Protein AF-A0A6V7L961-F1 (afdb_monomer_lite)

Organism: NCBI:txid1563983

InterPro domains:
  IPR001156 Transferrin-like domain [PF00405] (2-118)
  IPR001156 Transferrin-like domain [PR00422] (17-38)
  IPR001156 Transferrin-like domain [PR00422] (59-73)
  IPR001156 Transferrin-like domain [PR00422] (75-93)
  IPR001156 Transferrin-like domain [PS51408] (1-164)
  IPR001156 Transferrin-like domain [PS51408] (244-261)

Structure (mmCIF, N/CA/C/O backbone):
data_AF-A0A6V7L961-F1
#
_entry.id   AF-A0A6V7L961-F1
#
loop_
_atom_site.group_PDB
_atom_site.id
_atom_site.type_symbol
_atom_site.label_atom_id
_atom_site.label_alt_id
_atom_site.label_comp_id
_atom_site.label_asym_id
_atom_site.label_entity_id
_atom_site.label_seq_id
_atom_site.pdbx_PDB_ins_code
_atom_site.Cartn_x
_atom_site.Cartn_y
_atom_site.Cartn_z
_atom_site.occupancy
_atom_site.B_iso_or_equiv
_atom_site.auth_seq_id
_atom_site.auth_comp_id
_atom_site.auth_asym_id
_atom_site.auth_atom_id
_atom_site.pdbx_PDB_model_num
ATOM 1 N N . LEU A 1 1 ? 8.412 -14.849 14.745 1.00 90.56 1 LEU A N 1
ATOM 2 C CA . LEU A 1 1 ? 8.749 -15.370 13.405 1.00 90.56 1 LEU A CA 1
ATOM 3 C C . LEU A 1 1 ? 9.862 -14.581 12.717 1.00 90.56 1 LEU A C 1
ATOM 5 O O . LEU A 1 1 ? 10.544 -15.190 11.918 1.00 90.56 1 LEU A O 1
ATOM 9 N N . CYS A 1 2 ? 10.101 -13.295 13.023 1.00 92.25 2 CYS A N 1
ATOM 10 C CA . CYS A 1 2 ? 11.202 -12.550 12.388 1.00 92.25 2 CYS A CA 1
ATOM 11 C C . CYS A 1 2 ? 12.588 -13.175 12.650 1.00 92.25 2 CYS A C 1
ATOM 13 O O . CYS A 1 2 ? 12.844 -13.688 13.756 1.00 92.25 2 CYS A O 1
ATOM 15 N N . VAL A 1 3 ? 13.457 -13.078 11.639 1.00 90.94 3 VAL A N 1
ATOM 16 C CA . VAL A 1 3 ? 14.725 -13.823 11.514 1.00 90.94 3 VAL A CA 1
ATOM 17 C C . VAL A 1 3 ? 15.966 -12.931 11.434 1.00 90.94 3 VAL A C 1
ATOM 19 O O . VAL A 1 3 ? 17.064 -13.454 11.304 1.00 90.94 3 VAL A O 1
ATOM 22 N N . GLY A 1 4 ? 15.833 -11.603 11.530 1.00 84.81 4 GLY A N 1
ATOM 23 C CA . GLY A 1 4 ? 16.974 -10.690 11.424 1.00 84.81 4 GLY A CA 1
ATOM 24 C C . GLY A 1 4 ? 18.118 -11.038 12.388 1.00 84.81 4 GLY A C 1
ATOM 25 O O . GLY A 1 4 ? 17.928 -11.045 13.605 1.00 84.81 4 GLY A O 1
ATOM 26 N N . GLU A 1 5 ? 19.303 -11.309 11.832 1.00 79.06 5 GLU A N 1
ATOM 27 C CA . GLU A 1 5 ? 20.494 -11.765 12.573 1.00 79.06 5 GLU A CA 1
ATOM 28 C C . GLU A 1 5 ? 21.380 -10.616 13.083 1.00 79.06 5 GLU A C 1
ATOM 30 O O . GLU A 1 5 ? 22.198 -10.800 13.985 1.00 79.06 5 GLU A O 1
ATOM 35 N N . ILE A 1 6 ? 21.220 -9.409 12.531 1.00 73.75 6 ILE A N 1
ATOM 36 C CA . ILE A 1 6 ? 22.013 -8.236 12.922 1.00 73.75 6 ILE A CA 1
ATOM 37 C C . ILE A 1 6 ? 21.621 -7.815 14.353 1.00 73.75 6 ILE A C 1
ATOM 39 O O . ILE A 1 6 ? 20.421 -7.769 14.653 1.00 73.75 6 ILE A O 1
ATOM 43 N N . PRO A 1 7 ? 22.571 -7.448 15.241 1.00 72.75 7 PRO A N 1
ATOM 44 C CA . PRO A 1 7 ? 22.244 -6.891 16.552 1.00 72.75 7 PRO A CA 1
ATOM 45 C C . PRO A 1 7 ? 21.308 -5.683 16.406 1.00 72.75 7 PRO A C 1
ATOM 47 O O . PRO A 1 7 ? 21.677 -4.665 15.827 1.00 72.75 7 PRO A O 1
ATOM 50 N N . GLY A 1 8 ? 20.074 -5.813 16.898 1.00 71.94 8 GLY A N 1
ATOM 51 C CA . GLY A 1 8 ? 19.038 -4.780 16.772 1.00 71.94 8 GLY A CA 1
ATOM 52 C C . GLY A 1 8 ? 18.291 -4.742 15.430 1.00 71.94 8 GLY A C 1
ATOM 53 O O . GLY A 1 8 ? 17.426 -3.891 15.267 1.00 71.94 8 GLY A O 1
ATOM 54 N N . GLY A 1 9 ? 18.576 -5.650 14.491 1.00 78.12 9 GLY A N 1
ATOM 55 C CA . GLY A 1 9 ? 17.877 -5.762 13.203 1.00 78.12 9 GLY A CA 1
ATOM 56 C C . GLY A 1 9 ? 16.631 -6.654 13.235 1.00 78.12 9 GLY A C 1
ATOM 57 O O . GLY A 1 9 ? 15.765 -6.535 12.368 1.00 78.12 9 GLY A O 1
ATOM 58 N N . ARG A 1 10 ? 16.504 -7.520 14.247 1.00 89.25 10 ARG A N 1
ATOM 59 C CA . ARG A 1 10 ? 15.369 -8.440 14.384 1.00 89.25 10 ARG A CA 1
ATOM 60 C C . ARG A 1 10 ? 14.048 -7.697 14.589 1.00 89.25 10 ARG A C 1
ATOM 62 O O . ARG A 1 10 ? 13.941 -6.863 15.484 1.00 89.25 10 ARG A O 1
ATOM 69 N N . CYS A 1 11 ? 13.032 -8.062 13.808 1.00 89.69 11 CYS A N 1
ATOM 70 C CA . CYS A 1 11 ? 11.705 -7.433 13.813 1.00 89.69 11 CYS A CA 1
ATOM 71 C C . CYS A 1 11 ? 11.746 -5.905 13.596 1.00 89.69 11 CYS A C 1
ATOM 73 O O . CYS A 1 11 ? 10.943 -5.163 14.164 1.00 89.69 11 CYS A O 1
ATOM 75 N N . THR A 1 12 ? 12.681 -5.438 12.767 1.00 91.19 12 THR A N 1
ATOM 76 C CA . THR A 1 12 ? 12.734 -4.055 12.274 1.00 91.19 12 THR A CA 1
ATOM 77 C C . THR A 1 12 ? 12.441 -4.011 10.774 1.00 91.19 12 THR A C 1
ATOM 79 O O . THR A 1 12 ? 12.257 -5.047 10.144 1.00 91.19 12 THR A O 1
ATOM 82 N N . ASN A 1 13 ? 12.455 -2.821 10.169 1.00 88.00 13 ASN A N 1
ATOM 83 C CA . ASN A 1 13 ? 12.332 -2.682 8.712 1.00 88.00 13 ASN A CA 1
ATOM 84 C C . ASN A 1 13 ? 13.514 -3.288 7.934 1.00 88.00 13 ASN A C 1
ATOM 86 O O . ASN A 1 13 ? 13.416 -3.441 6.724 1.00 88.00 13 ASN A O 1
ATOM 90 N N . ALA A 1 14 ? 14.623 -3.603 8.611 1.00 88.06 14 ALA A N 1
ATOM 91 C CA . ALA A 1 14 ? 15.768 -4.291 8.021 1.00 88.06 14 ALA A CA 1
ATOM 92 C C . ALA A 1 14 ? 15.676 -5.824 8.153 1.00 88.06 14 ALA A C 1
ATOM 94 O O . ALA A 1 14 ? 16.585 -6.528 7.719 1.00 88.06 14 ALA A O 1
ATOM 95 N N . ASP A 1 15 ? 14.622 -6.349 8.788 1.00 92.00 15 ASP A N 1
ATOM 96 C CA . ASP A 1 15 ? 14.427 -7.791 8.914 1.00 92.00 15 ASP A CA 1
ATOM 97 C C . ASP A 1 15 ? 14.139 -8.408 7.533 1.00 92.00 15 ASP A C 1
ATOM 99 O O . ASP A 1 15 ? 13.355 -7.834 6.774 1.00 92.00 15 ASP A O 1
ATOM 103 N N . PRO A 1 16 ? 14.701 -9.585 7.200 1.00 90.44 16 PRO A N 1
ATOM 104 C CA . PRO A 1 16 ? 14.409 -10.265 5.937 1.00 90.44 16 PRO A CA 1
ATOM 105 C C . PRO A 1 16 ? 12.920 -10.554 5.701 1.00 90.44 16 PRO A C 1
ATOM 107 O O . PRO A 1 16 ? 12.506 -10.717 4.556 1.00 90.44 16 PRO A O 1
ATOM 110 N N . TYR A 1 17 ? 12.109 -10.619 6.765 1.00 93.56 17 TYR A N 1
ATOM 111 C CA . TYR A 1 17 ? 10.658 -10.802 6.674 1.00 93.56 17 TYR A CA 1
ATOM 112 C C . TYR A 1 17 ? 9.854 -9.490 6.704 1.00 93.56 17 TYR A C 1
ATOM 114 O O . TYR A 1 17 ? 8.629 -9.522 6.822 1.00 93.56 17 TYR A O 1
ATOM 122 N N . ALA A 1 18 ? 10.505 -8.328 6.605 1.00 92.06 18 ALA A N 1
ATOM 123 C CA . ALA A 1 18 ? 9.828 -7.038 6.513 1.00 92.06 18 ALA A CA 1
ATOM 124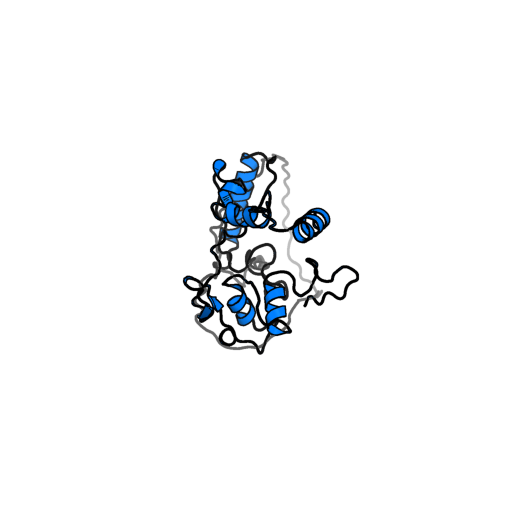 C C . ALA A 1 18 ? 9.294 -6.760 5.094 1.00 92.06 18 ALA A C 1
ATOM 126 O O . ALA A 1 18 ? 9.822 -7.246 4.096 1.00 92.06 18 ALA A O 1
ATOM 127 N N . GLY A 1 19 ? 8.247 -5.936 4.998 1.00 91.31 19 GLY A N 1
ATOM 128 C CA . GLY A 1 19 ? 7.601 -5.620 3.718 1.00 91.31 19 GLY A CA 1
ATOM 129 C C . GLY A 1 19 ? 6.688 -6.738 3.205 1.00 91.31 19 GLY A C 1
ATOM 130 O O . GLY A 1 19 ? 6.437 -7.723 3.900 1.00 91.31 19 GLY A O 1
ATOM 131 N N . TYR A 1 20 ? 6.146 -6.572 1.997 1.00 92.75 20 TYR A N 1
ATOM 132 C CA . TYR A 1 20 ? 5.231 -7.564 1.416 1.00 92.75 20 TYR A CA 1
ATOM 133 C C . TYR A 1 20 ? 5.993 -8.787 0.899 1.00 92.75 20 TYR A C 1
ATOM 135 O O . TYR A 1 20 ? 5.552 -9.918 1.079 1.00 92.75 20 TYR A O 1
ATOM 143 N N . GLU A 1 21 ? 7.165 -8.561 0.319 1.00 91.38 21 GLU A N 1
ATOM 144 C CA . GLU A 1 21 ? 8.081 -9.578 -0.187 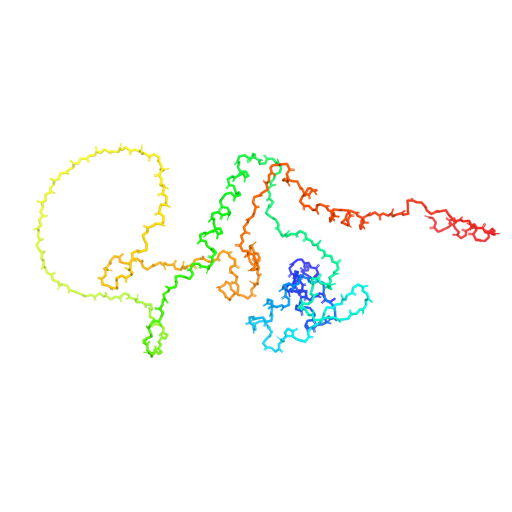1.00 91.38 21 GLU A CA 1
ATOM 145 C C . GLU A 1 21 ? 8.608 -10.438 0.966 1.00 91.38 21 GLU A C 1
ATOM 147 O O . GLU A 1 21 ? 8.534 -11.666 0.923 1.00 91.38 21 GLU A O 1
ATOM 152 N N . GLY A 1 22 ? 9.062 -9.794 2.047 1.00 92.50 22 GLY A N 1
ATOM 153 C CA . GLY A 1 22 ? 9.528 -10.483 3.245 1.00 92.50 22 GLY A CA 1
ATOM 154 C C . GLY A 1 22 ? 8.408 -11.230 3.971 1.00 92.50 22 GLY A C 1
ATOM 155 O O . GLY A 1 22 ? 8.615 -12.353 4.428 1.00 92.50 22 GLY A O 1
ATOM 156 N N . ALA A 1 23 ? 7.197 -10.671 4.034 1.00 95.69 23 ALA A N 1
ATOM 157 C CA . ALA A 1 23 ? 6.054 -11.375 4.610 1.00 95.69 23 ALA A CA 1
ATOM 158 C C . ALA A 1 23 ? 5.635 -12.595 3.767 1.00 95.69 23 ALA A C 1
ATOM 160 O O . ALA A 1 23 ? 5.275 -13.628 4.334 1.00 95.69 23 ALA A O 1
ATOM 161 N N . PHE A 1 24 ? 5.722 -12.519 2.434 1.00 94.69 24 PHE A N 1
ATOM 162 C CA . PHE A 1 24 ? 5.522 -13.681 1.563 1.00 94.69 24 PHE A CA 1
ATOM 163 C C . PHE A 1 24 ? 6.622 -14.730 1.766 1.00 94.69 24 PHE A C 1
ATOM 165 O O . PHE A 1 24 ? 6.321 -15.910 1.911 1.00 94.69 24 PHE A O 1
ATOM 172 N N . ARG A 1 25 ? 7.887 -14.311 1.886 1.00 93.31 25 ARG A N 1
ATOM 173 C CA . ARG A 1 25 ? 8.991 -15.210 2.252 1.00 93.31 25 ARG A CA 1
ATOM 174 C C . ARG A 1 25 ? 8.733 -15.908 3.588 1.00 93.31 25 ARG A C 1
ATOM 176 O O . ARG A 1 25 ? 8.893 -17.120 3.686 1.00 93.31 25 ARG A O 1
ATOM 183 N N . CYS A 1 26 ? 8.259 -15.168 4.589 1.00 95.38 26 CYS A N 1
ATOM 184 C CA . CYS A 1 26 ? 7.872 -15.731 5.878 1.00 95.38 26 CYS A CA 1
ATOM 185 C C . CYS A 1 26 ? 6.793 -16.811 5.719 1.00 95.38 26 CYS A C 1
ATOM 187 O O . CYS A 1 26 ? 6.926 -17.864 6.332 1.00 95.38 26 CYS A O 1
ATOM 189 N N . L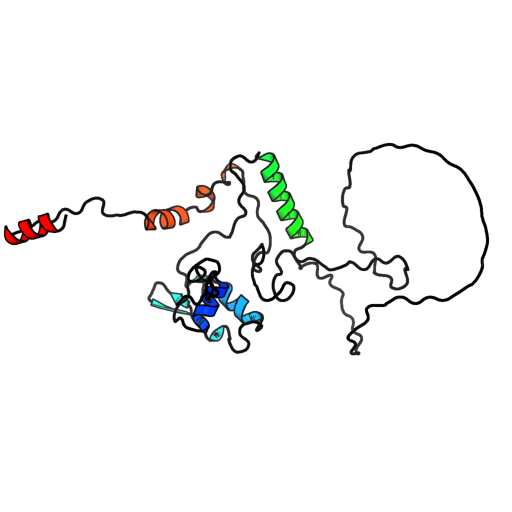EU A 1 27 ? 5.772 -16.589 4.881 1.00 95.81 27 LEU A N 1
ATOM 190 C CA . LEU A 1 27 ? 4.723 -17.577 4.583 1.00 95.81 27 LEU A CA 1
ATOM 191 C C . LEU A 1 27 ? 5.276 -18.859 3.948 1.00 95.81 27 LEU A C 1
ATOM 193 O O . LEU A 1 27 ? 4.812 -19.944 4.268 1.00 95.81 27 LEU A O 1
ATOM 197 N N . VAL A 1 28 ? 6.252 -18.740 3.049 1.00 94.00 28 VAL A N 1
ATOM 198 C CA . VAL A 1 28 ? 6.862 -19.903 2.387 1.00 94.00 28 VAL A CA 1
ATOM 199 C C . VAL A 1 28 ? 7.738 -20.703 3.353 1.00 94.00 28 VAL A C 1
ATOM 201 O O . VAL A 1 28 ? 7.740 -21.931 3.315 1.00 94.00 28 VAL A O 1
ATOM 204 N N . GLU A 1 29 ? 8.502 -20.019 4.205 1.00 93.44 29 GLU A N 1
ATOM 205 C CA . GLU A 1 29 ? 9.556 -20.649 5.005 1.00 93.44 29 GLU A CA 1
ATOM 206 C C . GLU A 1 29 ? 9.092 -21.120 6.394 1.00 93.44 29 GLU A C 1
ATOM 208 O O . GLU A 1 29 ? 9.601 -22.124 6.893 1.00 93.44 29 GLU A O 1
ATOM 213 N N . ALA A 1 30 ? 8.175 -20.401 7.054 1.00 93.38 30 ALA A N 1
ATOM 214 C CA . ALA A 1 30 ? 7.890 -20.628 8.478 1.00 93.38 30 ALA A CA 1
ATOM 215 C C . ALA A 1 30 ? 6.459 -20.309 8.948 1.00 93.38 30 ALA A C 1
ATOM 217 O O . ALA A 1 30 ? 6.022 -20.831 9.974 1.00 93.38 30 ALA A O 1
ATOM 218 N N . GLY A 1 31 ? 5.759 -19.395 8.279 1.00 94.56 31 GLY A N 1
ATOM 219 C CA . GLY A 1 31 ? 4.443 -18.897 8.667 1.00 94.56 31 GLY A CA 1
ATOM 220 C C . GLY A 1 31 ? 3.298 -19.652 7.996 1.00 94.56 31 GLY A C 1
ATOM 221 O O . GLY A 1 31 ? 3.467 -20.273 6.959 1.00 94.56 31 GLY A O 1
ATOM 222 N N . GLU A 1 32 ? 2.103 -19.554 8.575 1.00 94.88 32 GLU A N 1
ATOM 223 C CA . GLU A 1 32 ? 0.886 -20.178 8.023 1.00 94.88 32 GLU A CA 1
ATOM 224 C C . GLU A 1 32 ? -0.024 -19.167 7.308 1.00 94.88 32 GLU A C 1
ATOM 226 O O . GLU A 1 32 ? -0.824 -19.529 6.447 1.00 94.88 32 GLU A O 1
ATOM 231 N N . ILE A 1 33 ? 0.070 -17.888 7.686 1.00 96.19 33 ILE A N 1
ATOM 232 C CA . ILE A 1 33 ? -0.753 -16.788 7.173 1.00 96.19 33 ILE A CA 1
ATOM 233 C C . ILE A 1 33 ? 0.143 -15.564 6.968 1.00 96.19 33 ILE A C 1
ATOM 235 O O . ILE A 1 33 ? 0.924 -15.214 7.854 1.00 96.19 33 ILE A O 1
ATOM 239 N N . ALA A 1 34 ? -0.022 -14.871 5.839 1.00 97.12 34 ALA A N 1
ATOM 240 C CA . ALA A 1 34 ? 0.574 -13.559 5.596 1.00 97.12 34 ALA A CA 1
ATOM 241 C C . ALA A 1 34 ? -0.472 -12.546 5.117 1.00 97.12 34 ALA A C 1
ATOM 243 O O . ALA A 1 34 ? -1.356 -12.859 4.321 1.00 97.12 34 ALA A O 1
ATOM 244 N N . PHE A 1 35 ? -0.347 -11.306 5.593 1.00 96.44 35 PHE A N 1
ATOM 245 C CA . PHE A 1 35 ? -1.184 -10.182 5.175 1.00 96.44 35 PHE A CA 1
ATOM 246 C C . PHE A 1 35 ? -0.470 -9.402 4.072 1.00 96.44 35 PHE A C 1
ATOM 248 O O . PHE A 1 35 ? 0.450 -8.631 4.342 1.00 96.44 35 PHE A O 1
ATOM 255 N N . LEU A 1 36 ? -0.890 -9.621 2.827 1.00 95.94 36 LEU A N 1
ATOM 256 C CA . LEU A 1 36 ? -0.229 -9.107 1.627 1.00 95.94 36 LEU A CA 1
ATOM 257 C C . LEU A 1 36 ? -1.177 -8.262 0.771 1.00 95.94 36 LEU A C 1
ATOM 259 O O . LEU A 1 36 ? -2.392 -8.243 0.986 1.00 95.94 36 LEU A O 1
ATOM 263 N N . LEU A 1 37 ? -0.621 -7.582 -0.233 1.00 95.19 37 LEU A N 1
ATOM 264 C CA . LEU A 1 37 ? -1.418 -7.045 -1.331 1.00 95.19 37 LEU A CA 1
ATOM 265 C C . LEU A 1 37 ? -1.801 -8.171 -2.301 1.00 95.19 37 LEU A C 1
ATOM 267 O O . LEU A 1 37 ? -1.130 -9.196 -2.403 1.00 95.19 37 LEU A O 1
ATOM 271 N N . HIS A 1 38 ? -2.879 -7.956 -3.054 1.00 94.88 38 HIS A N 1
ATOM 272 C CA . HIS A 1 38 ? -3.413 -8.935 -4.007 1.00 94.88 38 HIS A CA 1
ATOM 273 C C . HIS A 1 38 ? -2.439 -9.318 -5.139 1.00 94.88 38 HIS A C 1
ATOM 275 O O . HIS A 1 38 ? -2.560 -10.393 -5.718 1.00 94.88 38 HIS A O 1
ATOM 281 N N . ASN A 1 39 ? -1.486 -8.445 -5.464 1.00 92.50 39 ASN A N 1
ATOM 282 C CA . ASN A 1 39 ? -0.492 -8.639 -6.518 1.00 92.50 39 ASN A CA 1
ATOM 283 C C . ASN A 1 39 ? 0.805 -9.307 -6.031 1.00 92.50 39 ASN A C 1
ATOM 285 O O . ASN A 1 39 ? 1.559 -9.804 -6.857 1.00 92.50 39 ASN A O 1
ATOM 289 N N . THR A 1 40 ? 1.057 -9.390 -4.721 1.00 93.31 40 THR A N 1
ATOM 290 C CA . THR A 1 40 ? 2.342 -9.892 -4.207 1.00 93.31 40 THR A CA 1
ATOM 291 C C . THR A 1 40 ? 2.592 -11.356 -4.576 1.00 93.31 40 THR A C 1
ATOM 293 O O . THR A 1 40 ? 3.662 -11.689 -5.067 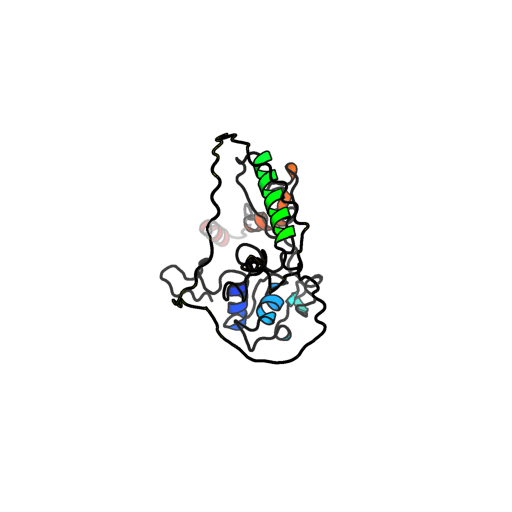1.00 93.31 40 THR A O 1
ATOM 296 N N . VAL A 1 41 ? 1.607 -12.243 -4.390 1.00 93.75 41 VAL A N 1
ATOM 297 C CA . VAL A 1 41 ? 1.757 -13.672 -4.728 1.00 93.75 41 VAL A CA 1
ATOM 298 C C . VAL A 1 41 ? 2.053 -13.891 -6.221 1.00 93.75 41 VAL A C 1
ATOM 300 O O . VAL A 1 41 ? 3.026 -14.582 -6.522 1.00 93.75 41 VAL A O 1
ATOM 303 N N . PRO A 1 42 ? 1.277 -13.338 -7.182 1.00 90.81 42 PRO A N 1
ATOM 304 C CA . PRO A 1 42 ? 1.606 -13.506 -8.595 1.00 90.81 42 PRO A CA 1
ATOM 305 C C . PRO A 1 42 ? 2.946 -12.864 -8.982 1.00 90.81 42 PRO A C 1
ATOM 307 O O . PRO A 1 42 ? 3.643 -13.441 -9.805 1.00 90.81 42 PRO A O 1
ATOM 310 N N . GLU A 1 43 ? 3.340 -11.734 -8.386 1.00 88.25 43 GLU A N 1
ATOM 311 C CA . GLU A 1 43 ? 4.655 -11.121 -8.636 1.00 88.25 43 GLU A CA 1
ATOM 312 C C . GLU A 1 43 ? 5.793 -12.056 -8.201 1.00 88.25 43 GLU A C 1
ATOM 314 O O . GLU A 1 43 ? 6.604 -12.464 -9.034 1.00 88.25 43 GLU A O 1
ATOM 319 N N . MET A 1 44 ? 5.781 -12.499 -6.941 1.00 88.75 44 MET A N 1
ATOM 320 C CA . MET A 1 44 ? 6.844 -13.327 -6.355 1.00 88.75 44 MET A CA 1
ATOM 321 C C . MET A 1 44 ? 6.955 -14.732 -6.972 1.00 88.75 44 MET A C 1
ATOM 323 O O . MET A 1 44 ? 8.015 -15.349 -6.914 1.00 88.75 44 MET A O 1
ATOM 327 N N . THR A 1 45 ? 5.874 -15.251 -7.561 1.00 89.44 45 THR A N 1
ATOM 328 C CA . THR A 1 45 ? 5.858 -16.574 -8.221 1.00 89.44 45 THR A CA 1
ATOM 329 C C . THR A 1 45 ? 6.103 -16.505 -9.729 1.00 89.44 45 THR A C 1
ATOM 331 O O . THR A 1 45 ? 6.344 -17.531 -10.357 1.00 89.44 45 THR A O 1
ATOM 334 N N . SER A 1 46 ? 6.062 -15.314 -10.336 1.00 82.38 46 SER A N 1
ATOM 335 C CA . SER A 1 46 ? 6.276 -15.152 -11.782 1.00 82.38 46 SER A CA 1
ATOM 336 C C . SER A 1 46 ? 7.750 -15.183 -12.185 1.00 82.38 46 SER A C 1
ATOM 338 O O . SER A 1 46 ? 8.083 -15.680 -13.260 1.00 82.38 46 SER A O 1
ATOM 340 N N . THR A 1 47 ? 8.636 -14.666 -11.333 1.00 71.56 47 THR A N 1
ATOM 341 C CA . THR A 1 47 ? 10.061 -14.526 -11.648 1.00 71.56 47 THR A CA 1
ATOM 342 C C . THR A 1 47 ? 10.855 -15.798 -11.360 1.00 71.56 47 THR A C 1
ATOM 344 O O . THR A 1 47 ? 11.905 -15.989 -11.962 1.00 71.56 47 THR A O 1
ATOM 347 N N . ASN A 1 48 ? 10.365 -16.692 -10.487 1.00 68.44 48 ASN A N 1
ATOM 348 C CA . ASN A 1 48 ? 11.041 -17.929 -10.049 1.00 68.44 48 ASN A CA 1
ATOM 349 C C . ASN A 1 48 ? 12.489 -17.734 -9.541 1.00 68.44 48 ASN A C 1
ATOM 351 O O . ASN A 1 48 ? 13.224 -18.711 -9.399 1.00 68.44 48 ASN A O 1
ATOM 355 N N . LEU A 1 49 ? 12.910 -16.495 -9.257 1.00 71.19 49 LEU A N 1
ATOM 356 C CA . LEU A 1 49 ? 14.282 -16.169 -8.852 1.00 71.19 49 LEU A CA 1
ATOM 357 C C . LEU A 1 49 ? 14.524 -16.485 -7.377 1.00 71.19 49 LEU A C 1
ATOM 359 O O . LEU A 1 49 ? 15.541 -17.084 -7.038 1.00 71.19 49 LEU A O 1
ATOM 363 N N . ASP A 1 50 ? 13.569 -16.122 -6.520 1.00 68.75 50 ASP A N 1
ATOM 364 C CA . ASP A 1 50 ? 13.658 -16.354 -5.076 1.00 68.75 50 ASP A CA 1
ATOM 365 C C . ASP A 1 50 ? 13.112 -17.728 -4.666 1.00 68.75 50 ASP A C 1
ATOM 367 O O . ASP A 1 50 ? 13.595 -18.330 -3.708 1.00 68.75 50 ASP A O 1
ATOM 371 N N . PHE A 1 51 ? 12.115 -18.244 -5.397 1.00 75.94 51 PHE A N 1
ATOM 372 C CA . PHE A 1 51 ? 11.393 -19.465 -5.036 1.00 75.94 51 PHE A CA 1
ATOM 373 C C . PHE A 1 51 ? 11.107 -20.347 -6.257 1.00 75.94 51 PHE A C 1
ATOM 375 O O . PHE A 1 51 ? 9.964 -20.502 -6.675 1.00 75.94 51 PHE A O 1
ATOM 382 N N . ALA A 1 52 ? 12.147 -20.965 -6.820 1.00 73.12 52 ALA A N 1
ATOM 383 C CA . ALA A 1 52 ? 12.045 -21.781 -8.038 1.00 73.12 52 ALA A CA 1
ATOM 384 C C . ALA A 1 52 ? 11.043 -22.957 -7.964 1.00 73.12 52 ALA A C 1
ATOM 386 O O . ALA A 1 52 ? 10.662 -23.513 -8.991 1.00 73.12 52 ALA A O 1
ATOM 387 N N . THR A 1 53 ? 10.636 -23.370 -6.762 1.00 80.19 53 THR A N 1
ATOM 388 C CA . THR A 1 53 ? 9.722 -24.500 -6.526 1.00 80.19 53 THR A CA 1
ATOM 389 C C . THR A 1 53 ? 8.301 -24.079 -6.156 1.00 80.19 53 THR A C 1
ATOM 391 O O . THR A 1 53 ? 7.444 -24.945 -5.969 1.00 80.19 53 THR A O 1
ATOM 394 N N . VAL A 1 54 ? 8.045 -22.776 -6.026 1.00 88.69 54 VAL A N 1
ATOM 395 C CA . VAL A 1 54 ? 6.792 -22.256 -5.484 1.00 88.69 54 VAL A CA 1
ATOM 396 C C . VAL A 1 54 ? 5.902 -21.751 -6.613 1.00 88.69 54 VAL A C 1
ATOM 398 O O . VAL A 1 54 ? 6.269 -20.852 -7.362 1.00 88.69 54 VAL A O 1
ATOM 401 N N . SER A 1 55 ? 4.698 -22.312 -6.709 1.00 90.12 55 SER A N 1
ATOM 402 C CA . SER A 1 55 ? 3.681 -21.900 -7.679 1.00 90.12 55 SER A CA 1
ATOM 403 C C . SER A 1 55 ? 2.555 -21.136 -6.994 1.00 90.12 55 SER A C 1
ATOM 405 O O . SER A 1 55 ? 2.165 -21.440 -5.867 1.00 90.12 55 SER A O 1
ATOM 407 N N . LYS A 1 56 ? 1.965 -20.182 -7.718 1.00 91.94 56 LYS A N 1
ATOM 408 C CA . LYS A 1 56 ? 0.783 -19.425 -7.293 1.00 91.94 56 LYS A CA 1
ATOM 409 C C . LYS A 1 56 ? -0.365 -20.316 -6.806 1.00 91.94 56 LYS A C 1
ATOM 411 O O . LYS A 1 56 ? -1.055 -19.940 -5.862 1.00 91.94 56 LYS A O 1
ATOM 416 N N . ASP A 1 57 ? -0.561 -21.476 -7.429 1.00 92.44 57 ASP A N 1
ATOM 417 C CA . ASP A 1 57 ? -1.679 -22.383 -7.130 1.00 92.44 57 ASP A CA 1
ATOM 418 C C . ASP A 1 57 ? -1.544 -23.095 -5.774 1.00 92.44 57 ASP A C 1
ATOM 420 O O . ASP A 1 57 ? -2.484 -23.735 -5.313 1.00 92.44 57 ASP A O 1
ATOM 424 N N . GLN A 1 58 ? -0.387 -22.978 -5.115 1.00 94.38 58 GLN A N 1
ATOM 425 C CA . GLN A 1 58 ? -0.162 -23.505 -3.767 1.00 94.38 58 GLN A CA 1
ATOM 426 C C . GLN A 1 58 ? -0.721 -22.590 -2.669 1.00 94.38 58 GLN A C 1
ATOM 428 O O . GLN A 1 58 ? -0.693 -22.961 -1.497 1.00 94.38 58 GLN A O 1
ATOM 433 N N . PHE A 1 59 ? -1.224 -21.405 -3.029 1.00 96.56 59 PHE A N 1
ATOM 434 C CA . PHE A 1 59 ? -1.740 -20.422 -2.083 1.00 96.56 59 PHE A CA 1
ATOM 435 C C . PHE A 1 59 ? -3.230 -20.168 -2.281 1.00 96.56 59 PHE A C 1
ATOM 437 O O . PHE A 1 59 ? -3.762 -20.192 -3.391 1.00 96.56 59 PHE A O 1
ATOM 444 N N . GLU A 1 60 ? -3.893 -19.838 -1.178 1.00 97.69 60 GLU A N 1
ATOM 445 C CA . GLU A 1 60 ? -5.308 -19.487 -1.130 1.00 97.69 60 GLU A CA 1
ATOM 446 C C . GLU A 1 60 ? -5.499 -18.195 -0.328 1.00 97.69 60 GLU A C 1
ATOM 448 O O . GLU A 1 60 ? -4.711 -17.859 0.558 1.00 97.69 60 GLU A O 1
ATOM 453 N N . LEU A 1 61 ? -6.576 -17.473 -0.618 1.00 98.25 61 LEU A N 1
ATOM 454 C CA . LEU A 1 61 ? -7.024 -16.329 0.166 1.00 98.25 61 LEU A CA 1
ATOM 455 C C . LEU A 1 61 ? -7.950 -16.797 1.284 1.00 98.25 61 LEU A C 1
ATOM 457 O O . LEU A 1 61 ? -8.828 -17.626 1.054 1.00 98.25 61 LEU A O 1
ATOM 461 N N . LEU A 1 62 ? -7.808 -16.202 2.468 1.00 98.00 62 LEU A N 1
ATOM 462 C CA . LEU A 1 62 ? -8.776 -16.331 3.556 1.00 98.00 62 LEU A CA 1
ATOM 463 C C . LEU A 1 62 ? -9.788 -15.190 3.476 1.00 98.00 62 LEU A C 1
ATOM 465 O O . LEU A 1 62 ? -9.425 -14.017 3.589 1.00 98.00 62 LEU A O 1
ATOM 469 N N . CYS A 1 63 ? -11.059 -15.531 3.300 1.00 97.81 63 CYS A N 1
ATOM 470 C CA . CYS A 1 63 ? -12.140 -14.567 3.162 1.00 97.81 63 CYS A CA 1
ATOM 471 C C . CYS A 1 63 ? -12.754 -14.208 4.522 1.00 97.81 63 CYS A C 1
ATOM 473 O O . CYS A 1 63 ? -12.644 -14.938 5.506 1.00 97.81 63 CYS A O 1
ATOM 475 N N . ARG A 1 64 ? -13.455 -13.070 4.579 1.00 96.75 64 ARG A N 1
ATOM 476 C CA . ARG A 1 64 ? -14.097 -12.571 5.810 1.00 96.75 64 ARG A CA 1
ATOM 477 C C . ARG A 1 64 ? -15.253 -13.448 6.308 1.00 96.75 64 ARG A C 1
ATOM 479 O O . ARG A 1 64 ? -15.631 -13.337 7.467 1.00 96.75 64 ARG A O 1
ATOM 486 N N . ASP A 1 65 ? -15.812 -14.286 5.439 1.00 96.19 65 ASP A N 1
ATOM 487 C CA . ASP A 1 65 ? -16.840 -15.283 5.763 1.00 96.19 65 ASP A CA 1
ATOM 488 C C . ASP A 1 65 ? -16.246 -16.612 6.273 1.00 96.19 65 ASP A C 1
ATOM 490 O O . ASP A 1 65 ? -16.988 -17.546 6.562 1.00 96.19 65 ASP A O 1
ATOM 494 N N . GLY A 1 66 ? -14.914 -16.702 6.385 1.00 96.06 66 GLY A N 1
ATOM 495 C CA . GLY A 1 66 ? -14.192 -17.908 6.789 1.00 96.06 66 GLY A CA 1
ATOM 496 C C . GLY A 1 66 ? -13.919 -18.895 5.651 1.00 96.06 66 GLY A C 1
ATOM 497 O O . GLY A 1 66 ? -13.252 -19.902 5.883 1.00 96.06 66 GLY A O 1
ATOM 498 N N . SER A 1 67 ? -14.395 -18.627 4.429 1.00 97.38 67 SER A N 1
ATOM 499 C CA . SER A 1 67 ? -14.095 -19.460 3.260 1.00 97.38 67 SER A CA 1
ATOM 500 C C . SER A 1 67 ? -12.667 -19.248 2.745 1.00 97.38 67 SER A C 1
ATOM 502 O O . SER A 1 67 ? -12.008 -18.251 3.060 1.00 97.38 67 SER A O 1
ATOM 504 N N . ARG A 1 68 ? -12.194 -20.202 1.935 1.00 97.75 68 ARG A N 1
ATOM 505 C CA . ARG A 1 68 ? -10.951 -20.095 1.163 1.00 97.75 68 ARG A CA 1
ATOM 506 C C . ARG A 1 68 ? -11.264 -19.952 -0.316 1.00 97.75 68 ARG A C 1
ATOM 508 O O . ARG A 1 68 ? -12.206 -20.579 -0.803 1.00 97.75 68 ARG A O 1
ATOM 515 N N . ARG A 1 69 ? -10.501 -19.118 -1.020 1.00 97.62 69 ARG A N 1
ATOM 516 C CA . ARG A 1 69 ? -10.660 -18.891 -2.465 1.00 97.62 69 ARG A CA 1
ATOM 517 C C . ARG A 1 69 ? -9.323 -18.784 -3.174 1.00 97.62 69 ARG A C 1
ATOM 519 O O . ARG A 1 69 ? -8.295 -18.553 -2.542 1.00 97.62 69 ARG A O 1
ATOM 526 N N . SER A 1 70 ? -9.350 -18.911 -4.498 1.00 97.50 70 SER A N 1
ATOM 527 C CA . SER A 1 70 ? -8.162 -18.709 -5.325 1.00 97.50 70 SER A CA 1
ATOM 528 C C . SER A 1 70 ? -7.607 -17.295 -5.142 1.00 97.50 70 SER A C 1
ATOM 530 O O . SER A 1 70 ? -8.361 -16.335 -4.979 1.00 97.50 70 SER A O 1
ATOM 532 N N . VAL A 1 71 ? -6.286 -17.143 -5.271 1.00 96.75 71 VAL A N 1
ATOM 533 C CA . VAL A 1 71 ? -5.595 -15.839 -5.309 1.00 96.75 71 VAL A CA 1
ATOM 534 C C . VAL A 1 71 ? -6.176 -14.900 -6.378 1.00 96.75 71 VAL A C 1
ATOM 536 O O . VAL A 1 71 ? -6.130 -13.682 -6.224 1.00 96.75 71 VAL A O 1
ATOM 539 N N . ASN A 1 72 ? -6.774 -15.441 -7.445 1.00 95.88 72 ASN A N 1
ATOM 540 C CA . ASN A 1 72 ? -7.423 -14.647 -8.492 1.00 95.88 72 ASN A CA 1
ATOM 541 C C . ASN A 1 72 ? -8.728 -13.969 -8.043 1.00 95.88 72 ASN A C 1
ATOM 543 O O . ASN A 1 72 ? -9.101 -12.942 -8.608 1.00 95.88 72 ASN A O 1
ATOM 547 N N . ASP A 1 73 ? -9.389 -14.483 -7.006 1.00 97.12 73 ASP A N 1
ATOM 548 C CA . ASP A 1 73 ? -10.701 -14.006 -6.550 1.00 97.12 73 ASP A CA 1
ATOM 549 C C . ASP A 1 73 ? -10.592 -12.841 -5.550 1.00 97.12 73 ASP A C 1
ATOM 551 O O . ASP A 1 73 ? -11.548 -12.518 -4.838 1.00 97.12 73 ASP A O 1
ATOM 555 N N . TYR A 1 74 ? -9.433 -12.175 -5.489 1.00 96.56 74 TYR A N 1
ATOM 556 C CA . TYR A 1 74 ? -9.135 -11.106 -4.529 1.00 96.56 74 TYR A CA 1
ATOM 557 C C . TYR A 1 74 ? -10.157 -9.961 -4.548 1.00 96.56 74 TYR A C 1
ATOM 559 O O . TYR A 1 74 ? -10.372 -9.297 -3.536 1.00 96.56 74 TYR A O 1
ATOM 567 N N . GLN A 1 75 ? -10.824 -9.716 -5.679 1.00 96.38 75 GLN A N 1
ATOM 568 C CA . GLN A 1 75 ? -11.858 -8.682 -5.775 1.00 96.38 75 GLN A CA 1
ATOM 569 C C . GLN A 1 75 ? -13.082 -8.998 -4.907 1.00 96.38 75 GLN A C 1
ATOM 571 O O . GLN A 1 75 ? -13.656 -8.083 -4.318 1.00 96.38 75 GLN A O 1
ATOM 576 N N . GLN A 1 76 ? -13.466 -10.275 -4.806 1.00 96.31 76 GLN A N 1
ATOM 577 C CA . GLN A 1 76 ? -14.584 -10.715 -3.964 1.00 96.31 76 GLN A CA 1
ATOM 578 C C . GLN A 1 76 ? -14.121 -11.185 -2.578 1.00 96.31 76 GLN A C 1
ATOM 580 O O . GLN A 1 76 ? -14.891 -11.128 -1.623 1.00 96.31 76 GLN A O 1
ATOM 585 N N . CYS A 1 77 ? -12.864 -11.615 -2.452 1.00 97.50 77 CYS A N 1
ATOM 586 C CA . CYS A 1 77 ? -12.265 -12.097 -1.215 1.00 97.50 77 CYS A CA 1
ATOM 587 C C . CYS A 1 77 ? -11.063 -11.242 -0.812 1.00 97.50 77 CYS A C 1
ATOM 589 O O . CYS A 1 77 ? -9.922 -11.511 -1.175 1.00 97.50 77 CYS A O 1
ATOM 591 N N . ASN A 1 78 ? -11.331 -10.190 -0.041 1.00 96.81 78 ASN A N 1
ATOM 592 C CA . ASN A 1 78 ? -10.311 -9.331 0.549 1.00 96.81 78 ASN A CA 1
ATOM 593 C C . ASN A 1 78 ? -10.755 -8.810 1.920 1.00 96.81 78 ASN A C 1
ATOM 595 O O . ASN A 1 78 ? -11.936 -8.820 2.274 1.00 96.81 78 ASN A O 1
ATOM 599 N N . TRP A 1 79 ? -9.778 -8.330 2.685 1.00 94.88 79 TRP A N 1
ATOM 600 C CA . TRP A 1 79 ? -9.984 -7.746 4.012 1.00 94.88 79 TRP A CA 1
ATOM 601 C C . TRP A 1 79 ? -10.192 -6.229 3.980 1.00 94.88 79 TRP A C 1
ATOM 603 O O . TRP A 1 79 ? -10.511 -5.626 5.001 1.00 94.88 79 TRP A O 1
ATOM 613 N N . GLY A 1 80 ? -10.060 -5.615 2.807 1.00 92.56 80 GLY A N 1
ATOM 614 C CA . GLY A 1 80 ? -10.279 -4.195 2.609 1.00 92.56 80 GLY A CA 1
ATOM 615 C C . GLY A 1 80 ? -9.699 -3.705 1.290 1.00 92.56 80 GLY A C 1
ATOM 616 O O . GLY A 1 80 ? -8.737 -4.260 0.759 1.00 92.56 80 GLY A O 1
ATOM 617 N N . LYS A 1 81 ? -10.281 -2.617 0.786 1.00 92.44 81 LYS A N 1
ATOM 618 C CA . LYS A 1 81 ? -9.727 -1.833 -0.315 1.00 92.44 81 LYS A CA 1
ATOM 619 C C . LYS A 1 81 ? -8.956 -0.662 0.279 1.00 92.44 81 LYS A C 1
ATOM 621 O O . LYS A 1 81 ? -9.520 0.109 1.049 1.00 92.44 81 LYS A O 1
ATOM 626 N N . VAL A 1 82 ? -7.690 -0.532 -0.096 1.00 91.94 82 VAL A N 1
ATOM 627 C CA . VAL A 1 82 ? -6.802 0.538 0.371 1.00 91.94 82 VAL A CA 1
ATOM 628 C C . VAL A 1 82 ? -6.431 1.464 -0.790 1.00 91.94 82 VAL A C 1
ATOM 630 O O . VAL A 1 82 ? -6.409 1.006 -1.939 1.00 91.94 82 VAL A O 1
ATOM 633 N N . PRO A 1 83 ? -6.162 2.758 -0.534 1.00 93.50 83 PRO A N 1
ATOM 634 C CA . PRO A 1 83 ? -5.578 3.631 -1.546 1.00 93.50 83 PRO A CA 1
ATOM 635 C C . PRO A 1 83 ? -4.192 3.114 -1.960 1.00 93.50 83 PRO A C 1
ATOM 637 O O . PRO A 1 83 ? -3.535 2.386 -1.213 1.00 93.50 83 PRO A O 1
ATOM 640 N N . SER A 1 84 ? -3.742 3.489 -3.158 1.00 93.31 84 SER A N 1
ATOM 641 C CA . SER A 1 84 ? -2.413 3.129 -3.660 1.00 93.31 84 SER A CA 1
ATOM 642 C C . SER A 1 84 ? -1.295 3.753 -2.812 1.00 93.31 84 SER A C 1
ATOM 644 O O . SER A 1 84 ? -1.534 4.483 -1.847 1.00 93.31 84 SER A O 1
ATOM 646 N N . ARG A 1 85 ? -0.034 3.501 -3.164 1.00 94.00 85 ARG A N 1
ATOM 647 C CA . ARG A 1 85 ? 1.078 4.287 -2.612 1.00 94.00 85 ARG A CA 1
ATOM 648 C C . ARG A 1 85 ? 1.056 5.698 -3.212 1.00 94.00 85 ARG A C 1
ATOM 650 O O . ARG A 1 85 ? 0.636 5.868 -4.355 1.00 94.00 85 ARG A O 1
ATOM 657 N N . ALA A 1 86 ? 1.512 6.688 -2.448 1.00 94.94 86 ALA A N 1
ATOM 658 C CA . ALA A 1 86 ? 1.607 8.080 -2.882 1.00 94.94 86 ALA A CA 1
ATOM 659 C C . ALA A 1 86 ? 2.994 8.653 -2.599 1.00 94.94 86 ALA A C 1
ATOM 661 O O . ALA A 1 86 ? 3.655 8.273 -1.632 1.00 94.94 86 ALA A O 1
ATOM 662 N N . ILE A 1 87 ? 3.400 9.607 -3.433 1.00 95.50 87 ILE A N 1
ATOM 663 C CA . ILE A 1 87 ? 4.599 10.413 -3.218 1.00 95.50 87 ILE A CA 1
ATOM 664 C C . ILE A 1 87 ? 4.201 11.611 -2.365 1.00 95.50 87 ILE A C 1
ATOM 666 O O . ILE A 1 87 ? 3.262 12.338 -2.688 1.00 95.50 87 ILE A O 1
ATOM 670 N N . VAL A 1 88 ? 4.917 11.808 -1.264 1.00 95.50 88 VAL A N 1
ATOM 671 C CA . VAL A 1 88 ? 4.628 12.865 -0.295 1.00 95.50 88 VAL A CA 1
ATOM 672 C C . VAL A 1 88 ? 5.669 13.976 -0.387 1.00 95.50 88 VAL A C 1
ATOM 674 O O . VAL A 1 88 ? 6.858 13.728 -0.569 1.00 95.50 88 VAL A O 1
ATOM 677 N N . SER A 1 89 ? 5.218 15.218 -0.238 1.00 94.81 89 SER A N 1
ATOM 678 C CA . SER A 1 89 ? 6.077 16.394 -0.093 1.00 94.81 89 SER A CA 1
ATOM 679 C C . SER A 1 89 ? 5.650 17.181 1.141 1.00 94.81 89 SER A C 1
ATOM 681 O O . SER A 1 89 ? 4.521 17.045 1.616 1.00 94.81 89 SER A O 1
ATOM 683 N N . SER A 1 90 ? 6.551 18.009 1.668 1.00 95.00 90 SER A N 1
ATOM 684 C CA . SER A 1 90 ? 6.264 18.856 2.825 1.00 95.00 90 SER A CA 1
ATOM 685 C C . SER A 1 90 ? 5.068 19.775 2.566 1.00 95.00 90 SER A C 1
ATOM 687 O O . SER A 1 90 ? 4.921 20.345 1.479 1.00 95.00 90 SER A O 1
ATOM 689 N N . SER A 1 91 ? 4.251 19.993 3.600 1.00 92.50 91 SER A N 1
ATOM 690 C CA . SER A 1 91 ? 3.169 20.985 3.585 1.00 92.50 91 SER A CA 1
ATOM 691 C C . SER A 1 91 ? 3.684 22.424 3.418 1.00 92.50 91 SER A C 1
ATOM 693 O O . SER A 1 91 ? 2.926 23.285 2.975 1.00 92.50 91 SER A O 1
ATOM 695 N N . ALA A 1 92 ? 4.974 22.668 3.674 1.00 94.88 92 ALA A N 1
ATOM 696 C CA . ALA A 1 92 ? 5.633 23.954 3.452 1.00 94.88 92 ALA A CA 1
ATOM 697 C C . ALA A 1 92 ? 6.113 24.176 2.003 1.00 94.88 92 ALA A C 1
ATOM 699 O O . ALA A 1 92 ? 6.442 25.302 1.641 1.00 94.88 92 ALA A O 1
ATOM 700 N N . THR A 1 93 ? 6.171 23.130 1.169 1.00 95.62 93 THR A N 1
ATOM 701 C CA . THR A 1 93 ? 6.564 23.254 -0.245 1.00 95.62 93 THR A CA 1
ATOM 702 C C . THR A 1 93 ? 5.564 24.126 -1.007 1.00 95.62 93 THR A C 1
ATOM 704 O O . THR A 1 93 ? 4.357 23.902 -0.910 1.00 95.62 93 THR A O 1
ATOM 707 N N . ASP A 1 94 ? 6.051 25.080 -1.805 1.00 95.75 94 ASP A N 1
ATOM 708 C CA . ASP A 1 94 ? 5.189 25.950 -2.613 1.00 95.75 94 ASP A CA 1
ATOM 709 C C . ASP A 1 94 ? 4.298 25.118 -3.565 1.00 95.75 94 ASP A C 1
ATOM 711 O O . ASP A 1 94 ? 4.800 24.193 -4.222 1.00 95.75 94 ASP A O 1
ATOM 715 N N . PRO A 1 95 ? 2.990 25.424 -3.683 1.00 94.25 95 PRO A N 1
ATOM 716 C CA . PRO A 1 95 ? 2.086 24.695 -4.571 1.00 94.25 95 PRO A CA 1
ATOM 717 C C . PRO A 1 95 ? 2.574 24.615 -6.025 1.00 94.25 95 PRO A C 1
ATOM 719 O O . PRO A 1 95 ? 2.423 23.577 -6.671 1.00 94.25 95 PRO A O 1
ATOM 722 N N . LYS A 1 96 ? 3.240 25.656 -6.544 1.00 95.19 96 LYS A N 1
ATOM 723 C CA . LYS A 1 96 ? 3.826 25.650 -7.894 1.00 95.19 96 LYS A CA 1
ATOM 724 C C . LYS A 1 96 ? 4.926 24.600 -8.025 1.00 95.19 96 LYS A C 1
ATOM 726 O O . LYS A 1 96 ? 4.991 23.926 -9.048 1.00 95.19 96 LYS A O 1
ATOM 731 N N . VAL A 1 97 ? 5.755 24.424 -6.994 1.00 96.31 97 VAL A N 1
ATOM 732 C CA . VAL A 1 97 ? 6.811 23.399 -6.976 1.00 96.31 97 VAL A CA 1
ATOM 733 C C . VAL A 1 97 ? 6.200 22.000 -6.926 1.00 96.31 97 VAL A C 1
ATOM 735 O O . VAL A 1 97 ? 6.633 21.122 -7.669 1.00 96.31 97 VAL A O 1
ATOM 738 N N . ARG A 1 98 ? 5.132 21.794 -6.142 1.00 95.56 98 ARG A N 1
ATOM 739 C CA . ARG A 1 98 ? 4.407 20.511 -6.137 1.00 95.56 98 ARG A CA 1
ATOM 740 C C . ARG A 1 98 ? 3.855 20.162 -7.518 1.00 95.56 98 ARG A C 1
ATOM 742 O O . ARG A 1 98 ? 4.026 19.033 -7.964 1.00 95.56 98 ARG A O 1
ATOM 749 N N . ARG A 1 99 ? 3.274 21.132 -8.236 1.00 94.69 99 ARG A N 1
ATOM 750 C CA . ARG A 1 99 ? 2.818 20.936 -9.626 1.00 94.69 99 ARG A CA 1
ATOM 751 C C . ARG A 1 99 ? 3.964 20.538 -10.561 1.00 94.69 99 ARG A C 1
ATOM 753 O O . ARG A 1 99 ? 3.762 19.702 -11.435 1.00 94.69 99 ARG A O 1
ATOM 760 N N . ILE A 1 100 ? 5.162 21.096 -10.374 1.00 96.19 100 ILE A N 1
ATOM 761 C CA . ILE A 1 100 ? 6.349 20.700 -11.149 1.00 96.19 100 ILE A CA 1
ATOM 762 C C . ILE A 1 100 ? 6.720 19.240 -10.863 1.00 96.19 100 ILE A C 1
ATOM 764 O O . ILE A 1 100 ? 6.951 18.499 -11.814 1.00 96.19 100 ILE A O 1
ATOM 768 N N . TYR A 1 101 ? 6.717 18.797 -9.599 1.00 95.94 101 TYR A N 1
ATOM 769 C CA . TYR A 1 101 ? 6.969 17.387 -9.265 1.00 95.94 101 TYR A CA 1
ATOM 770 C C . TYR A 1 101 ? 5.956 16.446 -9.916 1.00 95.94 101 TYR A C 1
ATOM 772 O O . TYR A 1 101 ? 6.357 15.445 -10.503 1.00 95.94 101 TYR A O 1
ATOM 780 N N . GLN A 1 102 ? 4.664 16.782 -9.864 1.00 95.31 102 GLN A N 1
ATOM 781 C CA . GLN A 1 102 ? 3.607 15.969 -10.474 1.00 95.31 102 GLN A CA 1
ATOM 782 C C . GLN A 1 102 ? 3.812 15.833 -11.987 1.00 95.31 102 GLN A C 1
ATOM 784 O O . GLN A 1 102 ? 3.915 14.716 -12.488 1.00 95.31 102 GLN A O 1
ATOM 789 N N . ARG A 1 103 ? 4.008 16.952 -12.698 1.00 95.00 103 ARG A N 1
ATOM 790 C CA . ARG A 1 103 ? 4.274 16.932 -14.146 1.00 95.00 103 ARG A CA 1
ATOM 791 C C . ARG A 1 103 ? 5.555 16.191 -14.502 1.00 95.00 103 ARG A C 1
ATOM 793 O O . ARG A 1 103 ? 5.594 15.496 -15.511 1.00 95.00 103 ARG A O 1
ATOM 800 N N . PHE A 1 104 ? 6.608 16.358 -13.702 1.00 95.50 104 PHE A N 1
ATOM 801 C CA . PHE A 1 104 ? 7.867 15.650 -13.910 1.00 95.50 104 PHE A CA 1
ATOM 802 C C . PHE A 1 104 ? 7.658 14.138 -13.819 1.00 95.50 104 PHE A C 1
ATOM 804 O O . PHE A 1 104 ? 8.084 13.419 -14.717 1.00 95.50 104 PHE A O 1
ATOM 811 N N . LEU A 1 105 ? 6.972 13.664 -12.778 1.00 95.38 105 LEU A N 1
ATOM 812 C CA . LEU A 1 105 ? 6.724 12.240 -12.558 1.00 95.38 105 LEU A CA 1
ATOM 813 C C . LEU A 1 105 ? 5.813 11.645 -13.633 1.00 95.38 105 LEU A C 1
ATOM 815 O O . LEU A 1 105 ? 6.127 10.588 -14.171 1.00 95.38 105 LEU A O 1
ATOM 819 N N . GLU A 1 106 ? 4.735 12.335 -14.004 1.00 92.94 106 GLU A N 1
ATOM 820 C CA . GLU A 1 106 ? 3.862 11.913 -15.106 1.00 92.94 106 GLU A CA 1
ATOM 821 C C . GLU A 1 106 ? 4.621 11.856 -16.437 1.00 92.94 106 GLU A C 1
ATOM 823 O O . GLU A 1 106 ? 4.493 10.890 -17.194 1.00 92.94 106 GLU A O 1
ATOM 828 N N . ARG A 1 107 ? 5.471 12.854 -16.718 1.00 92.31 107 ARG A N 1
ATOM 829 C CA . ARG A 1 107 ? 6.286 12.858 -17.934 1.00 92.31 107 ARG A CA 1
ATOM 830 C C . ARG A 1 107 ? 7.324 11.741 -17.913 1.00 92.31 107 ARG A C 1
ATOM 832 O O . ARG A 1 107 ? 7.464 11.054 -18.922 1.00 92.31 107 ARG A O 1
ATOM 839 N N . ALA A 1 108 ? 8.006 11.535 -16.789 1.00 92.06 108 ALA A N 1
ATOM 840 C CA . ALA A 1 108 ? 8.965 10.453 -16.608 1.00 92.06 108 ALA A CA 1
ATOM 841 C C . ALA A 1 108 ? 8.294 9.092 -16.821 1.00 92.06 108 ALA A C 1
ATOM 843 O O . ALA A 1 108 ? 8.789 8.300 -17.616 1.00 92.06 108 ALA A O 1
ATOM 844 N N . ALA A 1 109 ? 7.119 8.861 -16.232 1.00 92.31 109 ALA A N 1
ATOM 845 C CA . ALA A 1 109 ? 6.351 7.646 -16.475 1.00 92.31 109 ALA A CA 1
ATOM 846 C C . ALA A 1 109 ? 5.965 7.507 -17.953 1.00 92.31 109 ALA A C 1
ATOM 848 O O . ALA A 1 109 ? 6.104 6.431 -18.511 1.00 92.31 109 ALA A O 1
ATOM 849 N N . SER A 1 110 ? 5.553 8.575 -18.641 1.00 88.94 110 SER A N 1
ATOM 850 C CA . SER A 1 110 ? 5.225 8.480 -20.074 1.00 88.94 110 SER A CA 1
ATOM 851 C C . SER A 1 110 ? 6.424 8.129 -20.967 1.00 88.94 110 SER A C 1
ATOM 853 O O . SER A 1 110 ? 6.243 7.506 -22.008 1.00 88.94 110 SER A O 1
ATOM 855 N N . LEU A 1 111 ? 7.632 8.549 -20.579 1.00 88.50 111 LEU A N 1
ATOM 856 C CA . LEU A 1 111 ? 8.861 8.343 -21.349 1.00 88.50 111 LEU A CA 1
ATOM 857 C C . LEU A 1 111 ? 9.527 7.001 -21.039 1.00 88.50 111 LEU A C 1
ATOM 859 O O . LEU A 1 111 ? 10.111 6.389 -21.927 1.00 88.50 111 LEU A O 1
ATOM 863 N N . PHE A 1 112 ? 9.444 6.566 -19.783 1.00 88.62 112 PHE A N 1
ATOM 864 C CA . PHE A 1 112 ? 10.174 5.419 -19.247 1.00 88.62 112 PHE A CA 1
ATOM 865 C C . PHE A 1 112 ? 9.257 4.278 -18.805 1.00 88.62 112 PHE A C 1
ATOM 867 O O . PHE A 1 112 ? 9.702 3.360 -18.129 1.00 88.62 112 PHE A O 1
ATOM 874 N N . ASN A 1 113 ? 7.971 4.305 -19.140 1.00 79.31 113 ASN A N 1
ATOM 875 C CA . ASN A 1 113 ? 7.142 3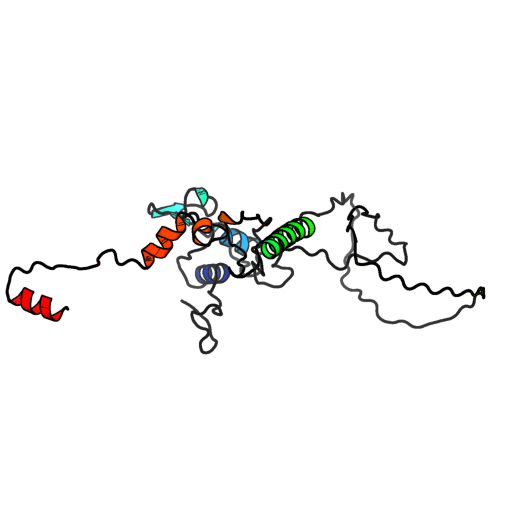.112 -19.046 1.00 79.31 113 ASN A CA 1
ATOM 876 C C . ASN A 1 113 ? 7.583 2.195 -20.190 1.00 79.31 113 ASN A C 1
ATOM 878 O O . ASN A 1 113 ? 7.456 2.577 -21.353 1.00 79.31 113 ASN A O 1
ATOM 882 N N . GLY A 1 114 ? 8.147 1.025 -19.873 1.00 65.81 114 GLY A N 1
ATOM 883 C CA . GLY A 1 114 ? 8.755 0.069 -20.817 1.00 65.81 114 GLY A CA 1
ATOM 884 C C . GLY A 1 114 ? 7.842 -0.484 -21.927 1.00 65.81 114 GLY A C 1
ATOM 885 O O . GLY A 1 114 ? 8.149 -1.506 -22.530 1.00 65.81 114 GLY A O 1
ATOM 886 N N . THR A 1 115 ? 6.717 0.170 -22.214 1.00 54.00 115 THR A N 1
ATOM 887 C CA . THR A 1 115 ? 5.795 -0.101 -23.318 1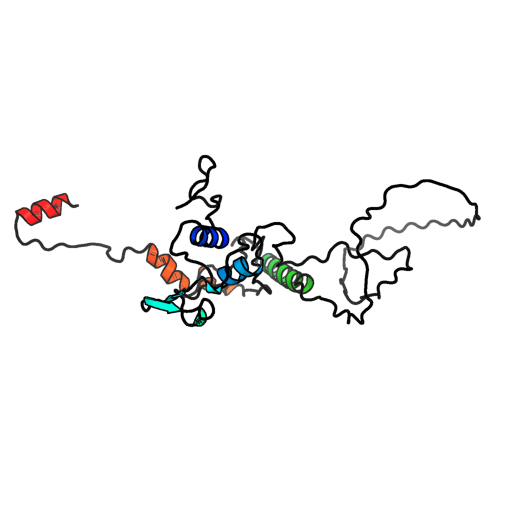.00 54.00 115 THR A CA 1
ATOM 888 C C . THR A 1 115 ? 6.247 0.482 -24.654 1.00 54.00 115 THR A C 1
ATOM 890 O O . THR A 1 115 ? 5.693 0.092 -25.679 1.00 54.00 115 THR A O 1
ATOM 893 N N . HIS A 1 116 ? 7.306 1.301 -24.700 1.00 43.50 116 HIS A N 1
ATOM 894 C CA . HIS A 1 116 ? 8.058 1.537 -25.939 1.00 43.50 116 HIS A CA 1
ATOM 895 C C . HIS A 1 116 ? 8.963 0.333 -26.270 1.00 43.50 116 HIS A C 1
ATOM 897 O O . HIS A 1 116 ? 10.142 0.462 -26.586 1.00 43.50 116 HIS A O 1
ATOM 903 N N . SER A 1 117 ? 8.377 -0.868 -26.258 1.00 40.38 117 SER A N 1
ATOM 904 C CA . SER A 1 117 ? 8.779 -1.882 -27.218 1.00 40.38 117 SER A CA 1
ATOM 905 C C . SER A 1 117 ? 8.406 -1.294 -28.571 1.00 40.38 117 SER A C 1
ATOM 907 O O . SER A 1 117 ? 7.246 -1.312 -28.988 1.00 40.38 117 SER A O 1
ATOM 909 N N . SER A 1 118 ? 9.381 -0.674 -29.234 1.00 35.78 118 SER A N 1
ATOM 910 C CA . SER A 1 118 ? 9.345 -0.578 -30.682 1.00 35.78 118 SER A CA 1
ATOM 911 C C . SER A 1 118 ? 8.938 -1.964 -31.165 1.00 35.78 118 SER A C 1
ATOM 913 O O . SER A 1 118 ? 9.675 -2.926 -30.953 1.00 35.78 118 SER A O 1
ATOM 915 N N . ARG A 1 119 ? 7.735 -2.071 -31.737 1.00 30.48 119 ARG A N 1
ATOM 916 C CA . ARG A 1 119 ? 7.376 -3.163 -32.633 1.00 30.48 119 ARG A CA 1
ATOM 917 C C . ARG A 1 119 ? 8.404 -3.125 -33.756 1.00 30.48 119 ARG A C 1
ATOM 919 O O . ARG A 1 119 ? 8.208 -2.470 -34.770 1.00 30.48 119 ARG A O 1
ATOM 926 N N . VAL A 1 120 ? 9.557 -3.727 -33.511 1.00 36.88 120 VAL A N 1
ATOM 927 C CA . VAL A 1 120 ? 10.408 -4.229 -34.565 1.00 36.88 120 VAL A CA 1
ATOM 928 C C . VAL A 1 120 ? 9.733 -5.536 -34.909 1.00 36.88 120 VAL A C 1
ATOM 930 O O . VAL A 1 120 ? 9.865 -6.517 -34.178 1.00 36.88 120 VAL A O 1
ATOM 933 N N . ASP A 1 121 ? 8.902 -5.492 -35.948 1.00 28.84 121 ASP A N 1
ATOM 934 C CA . ASP A 1 121 ? 8.458 -6.691 -36.637 1.00 28.84 121 ASP A CA 1
ATOM 935 C C . ASP A 1 121 ? 9.714 -7.518 -36.923 1.00 28.84 121 ASP A C 1
ATOM 937 O O . ASP A 1 121 ? 10.581 -7.134 -37.709 1.00 28.84 121 ASP A O 1
ATOM 941 N N . HIS A 1 122 ? 9.871 -8.596 -36.161 1.00 34.34 122 HIS A N 1
ATOM 942 C CA . HIS A 1 122 ? 10.992 -9.509 -36.272 1.00 34.34 122 HIS A CA 1
ATOM 943 C C . HIS A 1 122 ? 10.672 -10.450 -37.430 1.00 34.34 122 HIS A C 1
ATOM 945 O O . HIS A 1 122 ? 10.240 -11.584 -37.223 1.00 34.34 122 HIS A O 1
ATOM 951 N N . ASP A 1 123 ? 10.825 -9.950 -38.657 1.00 32.31 123 ASP A N 1
ATOM 952 C CA . ASP A 1 123 ? 10.934 -10.832 -39.810 1.00 32.31 123 ASP A CA 1
ATOM 953 C C . ASP A 1 123 ? 12.286 -11.540 -39.696 1.00 32.31 123 ASP A C 1
ATOM 955 O O . ASP A 1 123 ? 13.352 -10.924 -39.610 1.00 32.31 123 ASP A O 1
ATOM 959 N N . GLY A 1 124 ? 12.195 -12.851 -39.500 1.00 34.41 124 GLY A N 1
ATOM 960 C CA . GLY A 1 124 ? 13.236 -13.633 -38.864 1.00 34.41 124 GLY A CA 1
ATOM 961 C C . GLY A 1 124 ? 14.492 -13.803 -39.698 1.00 34.41 124 GLY A C 1
ATOM 962 O O . GLY A 1 124 ? 14.416 -14.044 -40.893 1.00 34.41 124 GLY A O 1
ATOM 963 N N . PHE A 1 125 ? 15.634 -13.853 -39.015 1.00 32.16 125 PHE A N 1
ATOM 964 C CA . PHE A 1 125 ? 16.740 -14.704 -39.429 1.00 32.16 125 PHE A CA 1
ATOM 965 C C . PHE A 1 125 ? 17.398 -15.352 -38.210 1.00 32.16 125 PHE A C 1
ATOM 967 O O . PHE A 1 125 ? 17.705 -14.734 -37.197 1.00 32.16 125 PHE A O 1
ATOM 974 N N . THR A 1 126 ? 17.535 -16.660 -38.341 1.00 32.78 126 THR A N 1
ATOM 975 C CA . THR A 1 126 ? 18.080 -17.639 -37.409 1.00 32.78 126 THR A CA 1
ATOM 976 C C . THR A 1 126 ? 19.565 -17.453 -37.090 1.00 32.78 126 THR A C 1
ATOM 978 O O . THR A 1 126 ? 20.335 -17.051 -37.957 1.00 32.78 126 THR A O 1
ATOM 981 N N . ASN A 1 127 ? 19.936 -18.010 -35.930 1.00 31.69 127 ASN A N 1
ATOM 982 C CA . ASN A 1 127 ? 21.239 -18.559 -35.523 1.00 31.69 127 ASN A CA 1
ATOM 983 C C . ASN A 1 127 ? 22.319 -17.624 -34.964 1.00 31.69 127 ASN A C 1
ATOM 985 O O . ASN A 1 127 ? 22.851 -16.767 -35.656 1.00 31.69 127 ASN A O 1
ATOM 989 N N . GLY A 1 128 ? 22.807 -18.011 -33.778 1.00 29.83 128 GLY A N 1
ATOM 990 C CA . GLY A 1 128 ? 24.241 -17.999 -33.490 1.00 29.83 128 GLY A CA 1
ATOM 991 C C . GLY A 1 128 ? 24.617 -17.465 -32.114 1.00 29.83 128 GLY A C 1
ATOM 992 O O . GLY A 1 128 ? 24.604 -16.266 -31.889 1.00 29.83 128 GLY A O 1
ATOM 993 N N . ASN A 1 129 ? 25.000 -18.379 -31.224 1.00 35.62 129 ASN A N 1
ATOM 994 C CA . ASN A 1 129 ? 25.664 -18.149 -29.939 1.00 35.62 129 ASN A CA 1
ATOM 995 C C . ASN A 1 129 ? 26.752 -17.058 -29.979 1.00 35.62 129 ASN A C 1
ATOM 997 O O . ASN A 1 129 ? 27.552 -17.033 -30.912 1.00 35.62 129 ASN A O 1
ATOM 1001 N N . GLY A 1 130 ? 26.891 -16.279 -28.903 1.00 31.03 130 GLY A N 1
ATOM 1002 C CA . GLY A 1 130 ? 28.083 -15.452 -28.709 1.00 31.03 130 GLY A CA 1
ATOM 1003 C C . GLY A 1 130 ? 27.997 -14.517 -27.511 1.00 31.03 130 GLY A C 1
ATOM 1004 O O . GLY A 1 130 ? 27.588 -13.371 -27.649 1.00 31.03 130 GLY A O 1
ATOM 1005 N N . PHE A 1 131 ? 28.395 -15.022 -26.345 1.00 34.28 131 PHE A N 1
ATOM 1006 C CA . PHE A 1 131 ? 28.873 -14.194 -25.242 1.00 34.28 131 PHE A CA 1
ATOM 1007 C C . PHE A 1 131 ? 30.117 -13.404 -25.684 1.00 34.28 131 PHE A C 1
ATOM 1009 O O . PHE A 1 131 ? 30.888 -13.884 -26.511 1.00 34.28 131 PHE A O 1
ATOM 1016 N N . ASP A 1 132 ? 30.297 -12.239 -25.061 1.00 39.97 132 ASP A N 1
ATOM 1017 C CA . ASP A 1 132 ? 31.500 -11.402 -25.045 1.00 39.97 132 ASP A CA 1
ATOM 1018 C C . ASP A 1 132 ? 31.899 -10.698 -26.351 1.00 39.97 132 ASP A C 1
ATOM 1020 O O . ASP A 1 132 ? 32.339 -11.310 -27.317 1.00 39.97 132 ASP A O 1
ATOM 1024 N N . ASN A 1 133 ? 31.872 -9.359 -26.324 1.00 33.62 133 ASN A N 1
ATOM 1025 C CA . ASN A 1 133 ? 33.016 -8.568 -26.785 1.00 33.62 133 ASN A CA 1
ATOM 1026 C C . ASN A 1 133 ? 32.928 -7.112 -26.315 1.00 33.62 133 ASN A C 1
ATOM 1028 O O . ASN A 1 133 ? 32.233 -6.272 -26.881 1.00 33.62 133 ASN A O 1
ATOM 1032 N N . ARG A 1 134 ? 33.711 -6.815 -25.278 1.00 34.69 134 ARG A N 1
ATOM 1033 C CA . ARG A 1 134 ? 34.183 -5.474 -24.936 1.00 34.69 134 ARG A CA 1
ATOM 1034 C C . ARG A 1 134 ? 35.475 -5.240 -25.734 1.00 34.69 134 ARG A C 1
ATOM 1036 O O . ARG A 1 134 ? 36.446 -5.934 -25.436 1.00 34.69 134 ARG A O 1
ATOM 1043 N N . PRO A 1 135 ? 35.552 -4.319 -26.714 1.00 37.56 135 PRO A N 1
ATOM 1044 C CA . PRO A 1 135 ? 36.800 -4.110 -27.437 1.00 37.56 135 PRO A CA 1
ATOM 1045 C C . PRO A 1 135 ? 37.743 -3.219 -26.631 1.00 37.56 135 PRO A C 1
ATOM 1047 O O . PRO A 1 135 ? 37.416 -2.086 -26.272 1.00 37.56 135 PRO A O 1
ATOM 1050 N N . GLY A 1 136 ? 38.911 -3.781 -26.333 1.00 31.25 136 GLY A N 1
ATOM 1051 C CA . GLY A 1 136 ? 40.085 -3.067 -25.868 1.00 31.25 136 GLY A CA 1
ATOM 1052 C C . GLY A 1 136 ? 40.832 -2.365 -27.003 1.00 31.25 136 GLY A C 1
ATOM 1053 O O . GLY A 1 136 ? 40.563 -2.555 -28.185 1.00 31.25 136 GLY A O 1
ATOM 1054 N N . TYR A 1 137 ? 41.772 -1.538 -26.560 1.00 32.03 137 TYR A N 1
ATOM 1055 C CA . TYR A 1 137 ? 42.843 -0.876 -27.296 1.00 32.03 137 TYR A CA 1
ATOM 1056 C C . TYR A 1 137 ? 43.512 -1.768 -28.353 1.00 32.03 137 TYR A C 1
ATOM 1058 O O . TYR A 1 137 ? 44.018 -2.827 -27.997 1.00 32.03 137 TYR A O 1
ATOM 1066 N N . ASP A 1 138 ? 43.652 -1.263 -29.581 1.00 31.23 138 ASP A N 1
ATOM 1067 C CA . ASP A 1 138 ? 44.725 -1.673 -30.488 1.00 31.23 138 ASP A CA 1
ATOM 1068 C C . ASP A 1 138 ? 45.261 -0.478 -31.283 1.00 31.23 138 ASP A C 1
ATOM 1070 O O . ASP A 1 138 ? 44.536 0.427 -31.697 1.00 31.23 138 ASP A O 1
ATOM 1074 N N . ASN A 1 139 ? 46.583 -0.474 -31.423 1.00 34.50 139 ASN A N 1
ATOM 1075 C CA . ASN A 1 139 ? 47.431 0.611 -31.891 1.00 34.50 139 ASN A CA 1
ATOM 1076 C C . ASN A 1 139 ? 48.212 0.090 -33.109 1.00 34.50 139 ASN A C 1
ATOM 1078 O O . ASN A 1 139 ? 48.946 -0.883 -32.958 1.00 34.50 139 ASN A O 1
ATOM 1082 N N . ASN A 1 140 ? 48.020 0.694 -34.288 1.00 32.25 140 ASN A N 1
ATOM 1083 C CA . ASN A 1 140 ? 48.838 0.656 -35.525 1.00 32.25 140 ASN A CA 1
ATOM 1084 C C . ASN A 1 140 ? 47.920 1.081 -36.690 1.00 32.25 140 ASN A C 1
ATOM 1086 O O . ASN A 1 140 ? 46.788 0.629 -36.759 1.00 32.25 140 ASN A O 1
ATOM 1090 N N . GLY A 1 141 ? 48.268 1.892 -37.683 1.00 28.66 141 GLY A N 1
ATOM 1091 C CA . GLY A 1 141 ? 49.494 2.560 -38.093 1.00 28.66 141 GLY A CA 1
ATOM 1092 C C . GLY A 1 141 ? 49.231 3.139 -39.498 1.00 28.66 141 GLY A C 1
ATOM 1093 O O . GLY A 1 141 ? 48.662 2.457 -40.339 1.00 28.66 141 GLY A O 1
ATOM 1094 N N . PHE A 1 142 ? 49.615 4.401 -39.703 1.00 28.19 142 PHE A N 1
ATOM 1095 C CA . PHE A 1 142 ? 49.928 5.098 -40.966 1.00 28.19 142 PHE A CA 1
ATOM 1096 C C . PHE A 1 142 ? 49.068 4.851 -42.230 1.00 28.19 142 PHE A C 1
ATOM 1098 O O . PHE A 1 142 ? 49.245 3.848 -42.912 1.00 28.19 142 PHE A O 1
ATOM 1105 N N . ASN A 1 143 ? 48.366 5.890 -42.713 1.00 30.19 143 ASN A N 1
ATOM 1106 C CA . ASN A 1 143 ? 48.838 6.591 -43.917 1.00 30.19 143 ASN A CA 1
ATOM 1107 C C . ASN A 1 143 ? 48.231 7.991 -44.127 1.00 30.19 143 ASN A C 1
ATOM 1109 O O . ASN A 1 143 ? 47.190 8.357 -43.598 1.00 30.19 143 ASN A O 1
ATOM 1113 N N . ASN A 1 144 ? 48.993 8.744 -44.908 1.00 29.81 144 ASN A N 1
ATOM 1114 C CA . ASN A 1 144 ? 49.056 10.180 -45.135 1.00 29.81 144 ASN A CA 1
ATOM 1115 C C . ASN A 1 144 ? 47.948 10.722 -46.067 1.00 29.81 144 ASN A C 1
ATOM 1117 O O . ASN A 1 144 ? 47.575 10.039 -47.020 1.00 29.81 144 ASN A O 1
ATOM 1121 N N . GLY A 1 145 ? 47.499 11.975 -45.889 1.00 28.39 145 GLY A N 1
ATOM 1122 C CA . GLY A 1 145 ? 46.554 12.576 -46.840 1.00 28.39 145 GLY A CA 1
ATOM 1123 C C . GLY A 1 145 ? 46.014 13.982 -46.554 1.00 28.39 145 GLY A C 1
ATOM 1124 O O . GLY A 1 145 ? 44.845 14.121 -46.237 1.00 28.39 145 GLY A O 1
ATOM 1125 N N . ARG A 1 146 ? 46.843 14.994 -46.847 1.00 27.55 146 ARG A N 1
ATOM 1126 C CA . ARG A 1 146 ? 46.498 16.343 -47.359 1.00 27.55 146 ARG A CA 1
ATOM 1127 C C . ARG A 1 146 ? 45.863 17.404 -46.439 1.00 27.55 146 ARG A C 1
ATOM 1129 O O . ARG A 1 146 ? 44.737 17.310 -45.977 1.00 27.55 146 ARG A O 1
ATOM 1136 N N . TYR A 1 147 ? 46.631 18.493 -46.352 1.00 28.59 147 TYR A N 1
ATOM 1137 C CA . TYR A 1 147 ? 46.263 19.862 -46.010 1.00 28.59 147 TYR A CA 1
ATOM 1138 C C . TYR A 1 147 ? 45.033 20.368 -46.776 1.00 28.59 147 TYR A C 1
ATOM 1140 O O . TYR A 1 147 ? 45.015 20.296 -48.004 1.00 28.59 147 TYR A O 1
ATOM 1148 N N . ASP A 1 148 ? 44.125 21.034 -46.063 1.00 29.86 148 ASP A N 1
ATOM 1149 C CA . ASP A 1 148 ? 43.664 22.350 -46.500 1.00 29.86 148 ASP A CA 1
ATOM 1150 C C . ASP A 1 148 ? 43.486 23.274 -45.289 1.00 29.86 148 ASP A C 1
ATOM 1152 O O . ASP A 1 148 ? 42.965 22.889 -44.241 1.00 29.86 148 ASP A O 1
ATOM 1156 N N . SER A 1 149 ? 44.002 24.487 -45.432 1.00 28.84 149 SER A N 1
ATOM 1157 C CA . SER A 1 149 ? 43.996 25.545 -44.437 1.00 28.84 149 SER A CA 1
ATOM 1158 C C . SER A 1 149 ? 43.078 26.652 -44.926 1.00 28.84 149 SER A C 1
ATOM 1160 O O . SER A 1 149 ? 43.358 27.271 -45.950 1.00 28.84 149 SER A O 1
ATOM 1162 N N . SER A 1 150 ? 42.058 27.002 -44.151 1.00 31.19 150 SER A N 1
ATOM 1163 C CA . SER A 1 150 ? 41.544 28.368 -44.182 1.00 31.19 150 SER A CA 1
ATOM 1164 C C . SER A 1 150 ? 41.119 28.816 -42.788 1.00 31.19 150 SER A C 1
ATOM 1166 O O . SER A 1 150 ? 40.252 28.256 -42.125 1.00 31.19 150 SER A O 1
ATOM 1168 N N . THR A 1 151 ? 41.832 29.836 -42.334 1.00 29.94 151 THR A N 1
ATOM 1169 C CA . THR A 1 151 ? 41.551 30.701 -41.196 1.00 29.94 151 THR A CA 1
ATOM 1170 C C . THR A 1 151 ? 40.294 31.531 -41.436 1.00 29.94 151 THR A C 1
ATOM 1172 O O . THR A 1 151 ? 40.194 32.175 -42.480 1.00 29.94 151 THR A O 1
ATOM 1175 N N . SER A 1 152 ? 39.430 31.655 -40.430 1.00 27.69 152 SER A N 1
ATOM 1176 C CA . SER A 1 152 ? 39.032 32.967 -39.896 1.00 27.69 152 SER A CA 1
ATOM 1177 C C . SER A 1 152 ? 38.185 32.815 -38.639 1.00 27.69 152 SER A C 1
ATOM 1179 O O . SER A 1 152 ? 37.156 32.149 -38.612 1.00 27.69 152 SER A O 1
ATOM 1181 N N . SER A 1 153 ? 38.684 33.456 -37.593 1.00 30.28 153 SER A N 1
ATOM 1182 C CA . SER A 1 153 ? 38.005 33.844 -36.369 1.00 30.28 153 SER A CA 1
ATOM 1183 C C . SER A 1 153 ? 36.748 34.665 -36.650 1.00 30.28 153 SER A C 1
ATOM 1185 O O . SER A 1 153 ? 36.836 35.632 -37.398 1.00 30.28 153 SER A O 1
ATOM 1187 N N . ASP A 1 154 ? 35.654 34.386 -35.942 1.00 29.36 154 ASP A N 1
ATOM 1188 C CA . ASP A 1 154 ? 34.953 35.472 -35.263 1.00 29.36 154 ASP A CA 1
ATOM 1189 C C . ASP A 1 154 ? 34.192 35.003 -34.023 1.00 29.36 154 ASP A C 1
ATOM 1191 O O . ASP A 1 154 ? 33.510 33.980 -33.981 1.00 29.36 154 ASP A O 1
ATOM 1195 N N . ASN A 1 155 ? 34.408 35.785 -32.976 1.00 32.56 155 ASN A N 1
ATOM 1196 C CA . ASN A 1 155 ? 33.979 35.595 -31.611 1.00 32.56 155 ASN A CA 1
ATOM 1197 C C . ASN A 1 155 ? 32.662 36.353 -31.416 1.00 32.56 155 ASN A C 1
ATOM 1199 O O . ASN A 1 155 ? 32.645 37.581 -31.463 1.00 32.56 155 ASN A O 1
ATOM 1203 N N . SER A 1 156 ? 31.564 35.652 -31.134 1.00 31.97 156 SER A N 1
ATOM 1204 C CA . SER A 1 156 ? 30.409 36.284 -30.496 1.00 31.97 156 SER A CA 1
ATOM 1205 C C . SER A 1 156 ? 29.756 35.335 -29.496 1.00 31.97 156 SER A C 1
ATOM 1207 O O . SER A 1 156 ? 28.831 34.589 -29.814 1.00 31.97 156 SER A O 1
ATOM 1209 N N . ASN A 1 157 ? 30.234 35.402 -28.254 1.00 34.81 157 ASN A N 1
ATOM 1210 C CA . ASN A 1 157 ? 29.512 34.921 -27.084 1.00 34.81 157 ASN A CA 1
ATOM 1211 C C . ASN A 1 157 ? 28.160 35.644 -26.979 1.00 34.81 157 ASN A C 1
ATOM 1213 O O . ASN A 1 157 ? 28.091 36.800 -26.557 1.00 34.81 157 ASN A O 1
ATOM 1217 N N . ARG A 1 158 ? 27.073 34.946 -27.311 1.00 30.14 158 ARG A N 1
ATOM 1218 C CA . ARG A 1 158 ? 25.727 35.271 -26.830 1.00 30.14 158 ARG A CA 1
ATOM 1219 C C . ARG A 1 158 ? 25.236 34.112 -25.976 1.00 30.14 158 ARG A C 1
ATOM 1221 O O . ARG A 1 158 ? 24.833 33.076 -26.488 1.00 30.14 158 ARG A O 1
ATOM 1228 N N . TYR A 1 159 ? 25.281 34.313 -24.663 1.00 30.14 159 TYR A N 1
ATOM 1229 C CA . TYR A 1 159 ? 24.531 33.509 -23.705 1.00 30.14 159 TYR A CA 1
ATOM 1230 C C . TYR A 1 159 ? 23.035 33.652 -24.024 1.00 30.14 159 TYR A C 1
ATOM 1232 O O . TYR A 1 159 ? 22.464 34.726 -23.837 1.00 30.14 159 TYR A O 1
ATOM 1240 N N . THR A 1 160 ? 22.402 32.580 -24.498 1.00 35.72 160 THR A N 1
ATOM 1241 C CA . THR A 1 160 ? 20.939 32.450 -24.541 1.00 35.72 160 THR A CA 1
ATOM 1242 C C . THR A 1 160 ? 20.508 31.327 -23.591 1.00 35.72 160 THR A C 1
ATOM 1244 O O . THR A 1 160 ? 21.082 30.239 -23.667 1.00 35.72 160 THR A O 1
ATOM 1247 N N . PRO A 1 161 ? 19.542 31.561 -22.680 1.00 34.97 161 PRO A N 1
ATOM 1248 C CA . PRO A 1 161 ? 19.075 30.558 -21.725 1.00 34.97 161 PRO A CA 1
ATOM 1249 C C . PRO A 1 161 ? 18.404 29.374 -22.425 1.00 34.97 161 PRO A C 1
ATOM 1251 O O . PRO A 1 161 ? 17.679 29.559 -23.399 1.00 34.97 161 PRO A O 1
ATOM 1254 N N . TRP A 1 162 ? 18.648 28.179 -21.890 1.00 29.44 162 TRP A N 1
ATOM 1255 C CA . TRP A 1 162 ? 18.110 26.893 -22.326 1.00 29.44 162 TRP A CA 1
ATOM 1256 C C . TRP A 1 162 ? 16.599 26.944 -22.571 1.00 29.44 162 TRP A C 1
ATOM 1258 O O . TRP A 1 162 ? 15.802 26.883 -21.639 1.00 29.44 162 TRP A O 1
ATOM 1268 N N . ASN A 1 163 ? 16.230 27.010 -23.845 1.00 35.41 163 ASN A N 1
ATOM 1269 C CA . ASN A 1 163 ? 14.919 26.636 -24.339 1.00 35.41 163 ASN A CA 1
ATOM 1270 C C . ASN A 1 163 ? 15.172 25.478 -25.307 1.00 35.41 163 ASN A C 1
ATOM 1272 O O . ASN A 1 163 ? 15.543 25.694 -26.458 1.00 35.41 163 ASN A O 1
ATOM 1276 N N . SER A 1 164 ? 15.076 24.247 -24.813 1.00 34.41 164 SER A N 1
ATOM 1277 C CA . SER A 1 164 ? 15.037 23.067 -25.668 1.00 34.41 164 SER A CA 1
ATOM 1278 C C . SER A 1 164 ? 13.704 22.373 -25.458 1.00 34.41 164 SER A C 1
ATOM 1280 O O . SER A 1 164 ? 13.512 21.561 -24.554 1.00 34.41 164 SER A O 1
ATOM 1282 N N . ASP A 1 165 ? 12.774 22.726 -26.341 1.00 28.78 165 ASP A N 1
ATOM 1283 C CA . ASP A 1 165 ? 11.702 21.844 -26.767 1.00 28.78 165 ASP A CA 1
ATOM 1284 C C . ASP A 1 165 ? 12.339 20.512 -27.178 1.00 28.78 165 ASP A C 1
ATOM 1286 O O . ASP A 1 165 ? 12.881 20.362 -28.275 1.00 28.78 165 ASP A O 1
ATOM 1290 N N . PHE A 1 166 ? 12.347 19.551 -26.254 1.00 34.88 166 PHE A N 1
ATOM 1291 C CA . PHE A 1 166 ? 12.846 18.204 -26.500 1.00 34.88 166 PHE A CA 1
ATOM 1292 C C . PHE A 1 166 ? 11.796 17.464 -27.331 1.00 34.88 166 PHE A C 1
ATOM 1294 O O . PHE A 1 166 ? 10.969 16.701 -26.828 1.00 34.88 166 PHE A O 1
ATOM 1301 N N . ASN A 1 167 ? 11.779 17.782 -28.622 1.00 28.78 167 ASN A N 1
ATOM 1302 C CA . ASN A 1 167 ? 10.911 17.171 -29.607 1.00 28.78 167 ASN A CA 1
ATOM 1303 C C . ASN A 1 167 ? 11.480 15.783 -29.942 1.00 28.78 167 ASN A C 1
ATOM 1305 O O . ASN A 1 167 ? 12.316 15.628 -30.830 1.00 28.78 167 ASN A O 1
ATOM 1309 N N . THR A 1 168 ? 11.089 14.763 -29.174 1.00 39.31 168 THR A N 1
ATOM 1310 C CA . THR A 1 168 ? 11.396 13.356 -29.469 1.00 39.31 168 THR A CA 1
ATOM 1311 C C . THR A 1 168 ? 10.547 12.890 -30.644 1.00 39.31 168 THR A C 1
ATOM 1313 O O . THR A 1 168 ? 9.544 12.200 -30.475 1.00 39.31 168 THR A O 1
ATOM 1316 N N . SER A 1 169 ? 10.933 13.299 -31.844 1.00 39.31 169 SER A N 1
ATOM 1317 C CA . SER A 1 169 ? 10.349 12.820 -33.091 1.00 39.31 169 SER A CA 1
ATOM 1318 C C . SER A 1 169 ? 11.436 12.663 -34.145 1.00 39.31 169 SER A C 1
ATOM 1320 O O . SER A 1 169 ? 11.412 13.342 -35.162 1.00 39.31 169 SER A O 1
ATOM 1322 N N . THR A 1 170 ? 12.391 11.771 -33.889 1.00 37.59 170 THR A N 1
ATOM 1323 C CA . THR A 1 170 ? 13.270 11.181 -34.908 1.00 37.59 170 THR A CA 1
ATOM 1324 C C . THR A 1 170 ? 13.808 9.851 -34.385 1.00 37.59 170 THR A C 1
ATOM 1326 O O . THR A 1 170 ? 14.924 9.745 -33.888 1.00 37.59 170 THR A O 1
ATOM 1329 N N . SER A 1 171 ? 13.015 8.788 -34.520 1.00 42.31 171 SER A N 1
ATOM 1330 C CA . SER A 1 171 ? 13.594 7.454 -34.667 1.00 42.31 171 SER A CA 1
ATOM 1331 C C . SER A 1 171 ? 14.275 7.414 -36.038 1.00 42.31 171 SER A C 1
ATOM 1333 O O . SER A 1 171 ? 13.647 7.058 -37.036 1.00 42.31 171 SER A O 1
ATOM 1335 N N . SER A 1 172 ? 15.527 7.866 -36.115 1.00 43.69 172 SER A N 1
ATOM 1336 C CA . SER A 1 172 ? 16.362 7.536 -37.267 1.00 43.69 172 SER A CA 1
ATOM 1337 C C . SER A 1 172 ? 16.540 6.015 -37.264 1.00 43.69 172 SER A C 1
ATOM 1339 O O . SER A 1 172 ? 16.876 5.472 -36.206 1.00 43.69 172 SER A O 1
ATOM 1341 N N . PRO A 1 173 ? 16.283 5.304 -38.377 1.00 47.12 173 PRO A N 1
ATOM 1342 C CA . PRO A 1 173 ? 16.623 3.893 -38.477 1.00 47.12 173 PRO A CA 1
ATOM 1343 C C . PRO A 1 173 ? 18.106 3.742 -38.146 1.00 47.12 173 PRO A C 1
ATOM 1345 O O . PRO A 1 173 ? 18.932 4.490 -38.668 1.00 47.12 173 PRO A O 1
ATOM 1348 N N . TYR A 1 174 ? 18.420 2.833 -37.226 1.00 50.09 174 TYR A N 1
ATOM 1349 C CA . TYR A 1 174 ? 19.795 2.511 -36.875 1.00 50.09 174 TYR A CA 1
ATOM 1350 C C . TYR A 1 174 ? 20.511 2.023 -38.139 1.00 50.09 174 TYR A C 1
ATOM 1352 O O . TYR A 1 174 ? 20.195 0.948 -38.648 1.00 50.09 174 TYR A O 1
ATOM 1360 N N . ASP A 1 175 ? 21.422 2.841 -38.662 1.00 54.41 175 ASP A N 1
ATOM 1361 C CA . ASP A 1 175 ? 22.294 2.480 -39.770 1.00 54.41 175 ASP A CA 1
ATOM 1362 C C . ASP A 1 175 ? 23.619 1.975 -39.180 1.00 54.41 175 ASP A C 1
ATOM 1364 O O . ASP A 1 175 ? 24.400 2.774 -38.658 1.00 54.41 175 ASP A O 1
ATOM 1368 N N . PRO A 1 176 ? 23.895 0.660 -39.224 1.00 53.25 176 PRO A N 1
ATOM 1369 C CA . PRO A 1 176 ? 25.132 0.095 -38.693 1.00 53.25 176 PRO A CA 1
ATOM 1370 C C . PRO A 1 176 ? 26.383 0.536 -39.472 1.00 53.25 176 PRO A C 1
ATOM 1372 O O . PRO A 1 176 ? 27.491 0.155 -39.096 1.00 53.25 176 PRO A O 1
ATOM 1375 N N . THR A 1 177 ? 26.232 1.316 -40.548 1.00 59.16 177 THR A N 1
ATOM 1376 C CA . THR A 1 177 ? 27.338 1.886 -41.325 1.00 59.16 177 THR A CA 1
ATOM 1377 C C . THR A 1 177 ? 27.680 3.332 -40.959 1.00 59.16 177 THR A C 1
ATOM 1379 O O . THR A 1 177 ? 28.706 3.829 -41.425 1.00 59.16 177 THR A O 1
ATOM 1382 N N . ASP A 1 178 ? 26.890 3.994 -40.103 1.00 63.53 178 ASP A N 1
ATOM 1383 C CA . ASP A 1 178 ? 27.180 5.353 -39.639 1.00 63.53 178 ASP A CA 1
ATOM 1384 C C . ASP A 1 178 ? 28.227 5.327 -38.500 1.00 63.53 178 ASP A C 1
ATOM 1386 O O . ASP A 1 178 ? 27.933 4.861 -37.393 1.00 63.53 178 ASP A O 1
ATOM 1390 N N . PRO A 1 179 ? 29.451 5.848 -38.719 1.00 55.84 179 PRO A N 1
ATOM 1391 C CA . PRO A 1 179 ? 30.503 5.894 -37.702 1.00 55.84 179 PRO A CA 1
ATOM 1392 C C . PRO A 1 179 ? 30.170 6.812 -36.510 1.00 55.84 179 PRO A C 1
ATOM 1394 O O . PRO A 1 179 ? 30.928 6.844 -35.540 1.00 55.84 179 PRO A O 1
ATOM 1397 N N . LEU A 1 180 ? 29.056 7.552 -36.566 1.00 52.94 180 LEU A N 1
ATOM 1398 C CA . LEU A 1 180 ? 28.517 8.393 -35.496 1.00 52.94 180 LEU A CA 1
ATOM 1399 C C . LEU A 1 180 ? 27.220 7.839 -34.884 1.00 52.94 180 LEU A C 1
ATOM 1401 O O . LEU A 1 180 ? 26.627 8.511 -34.036 1.00 52.94 180 LEU A O 1
ATOM 1405 N N . ALA A 1 181 ? 26.785 6.630 -35.259 1.00 56.94 181 ALA A N 1
ATOM 1406 C CA . ALA A 1 181 ? 25.629 5.979 -34.653 1.00 56.94 181 ALA A CA 1
ATOM 1407 C C . ALA A 1 181 ? 25.897 5.684 -33.169 1.00 56.94 181 ALA A C 1
ATOM 1409 O O . ALA A 1 181 ? 26.441 4.646 -32.788 1.00 56.94 181 ALA A O 1
ATOM 1410 N N . VAL A 1 182 ? 25.491 6.615 -32.306 1.00 57.94 182 VAL A N 1
ATOM 1411 C CA . VAL A 1 182 ? 25.470 6.416 -30.859 1.00 57.94 182 VAL A CA 1
ATOM 1412 C C . VAL A 1 182 ? 24.399 5.372 -30.567 1.00 57.94 182 VAL A C 1
ATOM 1414 O O . VAL A 1 182 ? 23.205 5.652 -30.679 1.00 57.94 182 VAL A O 1
ATOM 1417 N N . GLN A 1 183 ? 24.813 4.156 -30.201 1.00 52.56 183 GLN A N 1
ATOM 1418 C CA . GLN A 1 183 ? 23.870 3.185 -29.661 1.00 52.56 183 GLN A CA 1
ATOM 1419 C C . GLN A 1 183 ? 23.231 3.784 -28.401 1.00 52.56 183 GLN A C 1
ATOM 1421 O O . GLN A 1 183 ? 23.967 4.269 -27.534 1.00 52.56 183 GLN A O 1
ATOM 1426 N N . PRO A 1 184 ? 21.891 3.788 -28.278 1.00 58.81 184 PRO A N 1
ATOM 1427 C CA . PRO A 1 184 ? 21.257 4.206 -27.042 1.00 58.81 184 PRO A CA 1
ATOM 1428 C C . PRO A 1 184 ? 21.753 3.293 -25.918 1.00 58.81 184 PRO A C 1
ATOM 1430 O O . PRO A 1 184 ? 21.439 2.104 -25.873 1.00 58.81 184 PRO A O 1
ATOM 1433 N N . LEU A 1 185 ? 22.584 3.862 -25.044 1.00 55.25 185 LEU A N 1
ATOM 1434 C CA . LEU A 1 185 ? 23.094 3.219 -23.842 1.00 55.25 185 LEU A CA 1
ATOM 1435 C C . LEU A 1 185 ? 21.910 3.017 -22.894 1.00 55.25 185 LEU A C 1
ATOM 1437 O O . LEU A 1 185 ? 21.534 3.924 -22.163 1.00 55.25 185 LEU A O 1
ATOM 1441 N N . GLU A 1 186 ? 21.326 1.823 -22.966 1.00 64.69 186 GLU A N 1
ATOM 1442 C CA . GLU A 1 186 ? 20.315 1.272 -22.064 1.00 64.69 186 GLU A CA 1
ATOM 1443 C C . GLU A 1 186 ? 18.941 1.974 -22.058 1.00 64.69 186 GLU A C 1
ATOM 1445 O O . GLU A 1 186 ? 18.764 3.127 -21.672 1.00 64.69 186 GLU A O 1
ATOM 1450 N N . THR A 1 187 ? 17.892 1.225 -22.410 1.00 75.38 187 THR A N 1
ATOM 1451 C CA . THR A 1 187 ? 16.501 1.669 -22.243 1.00 75.38 187 THR A CA 1
ATOM 1452 C C . THR A 1 187 ? 16.139 1.649 -20.763 1.00 75.38 187 THR A C 1
ATOM 1454 O O . THR A 1 187 ? 16.074 0.571 -20.183 1.00 75.38 187 THR A O 1
ATOM 1457 N N . PHE A 1 188 ? 15.911 2.792 -20.121 1.00 85.50 188 PHE A N 1
ATOM 1458 C CA . PHE A 1 188 ? 15.479 2.838 -18.719 1.00 85.50 188 PHE A CA 1
ATOM 1459 C C . PHE A 1 188 ? 13.973 2.565 -18.593 1.00 85.50 188 PHE A C 1
ATOM 1461 O O . PHE A 1 188 ? 13.177 3.214 -19.273 1.00 85.50 188 PHE A O 1
ATOM 1468 N N . ASN A 1 189 ? 13.587 1.630 -17.716 1.00 89.12 189 ASN A N 1
ATOM 1469 C CA . ASN A 1 189 ? 12.189 1.375 -17.371 1.00 89.12 189 ASN A CA 1
ATOM 1470 C C . ASN A 1 189 ? 11.932 1.764 -15.911 1.00 89.12 189 ASN A C 1
ATOM 1472 O O . ASN A 1 189 ? 12.501 1.186 -14.991 1.00 89.12 189 ASN A O 1
ATOM 1476 N N . MET A 1 190 ? 11.063 2.750 -15.703 1.00 90.56 190 MET A N 1
ATOM 1477 C CA . MET A 1 190 ? 10.850 3.402 -14.409 1.00 90.56 190 MET A CA 1
ATOM 1478 C C . MET A 1 190 ? 10.228 2.493 -13.346 1.00 90.56 190 MET A C 1
ATOM 1480 O O . MET A 1 190 ? 10.424 2.741 -12.158 1.00 90.56 190 MET A O 1
ATOM 1484 N N . PHE A 1 191 ? 9.463 1.482 -13.759 1.00 92.50 191 PHE A N 1
ATOM 1485 C CA . PHE A 1 191 ? 8.770 0.562 -12.852 1.00 92.50 191 PHE A CA 1
ATOM 1486 C C . PHE A 1 191 ? 9.410 -0.834 -12.827 1.00 92.50 191 PHE A C 1
ATOM 1488 O O . PHE A 1 191 ? 8.892 -1.731 -12.180 1.00 92.50 191 PHE A O 1
ATOM 1495 N N . GLU A 1 192 ? 10.526 -1.048 -13.523 1.00 89.81 192 GLU A N 1
ATOM 1496 C CA . GLU A 1 192 ? 11.237 -2.330 -13.516 1.00 89.81 192 GLU A CA 1
ATOM 1497 C C . GLU A 1 192 ? 12.217 -2.380 -12.337 1.00 89.81 192 GLU A C 1
ATOM 1499 O O . GLU A 1 192 ? 13.035 -1.475 -12.190 1.00 89.81 192 GLU A O 1
ATOM 1504 N N . SER A 1 193 ? 12.165 -3.432 -11.508 1.00 89.00 193 SER A N 1
ATOM 1505 C CA . SER A 1 193 ? 13.205 -3.699 -10.498 1.00 89.00 193 SER A CA 1
ATOM 1506 C C . SER A 1 193 ? 13.922 -5.015 -10.790 1.00 89.00 193 SER A C 1
ATOM 1508 O O . SER A 1 193 ? 15.115 -5.021 -11.087 1.00 89.00 193 SER A O 1
ATOM 1510 N N . VAL A 1 194 ? 13.197 -6.129 -10.770 1.00 85.50 194 VAL A N 1
ATOM 1511 C CA . VAL A 1 194 ? 13.731 -7.482 -10.969 1.00 85.50 194 VAL A CA 1
ATOM 1512 C C . VAL A 1 194 ? 13.500 -7.942 -12.414 1.00 85.50 194 VAL A C 1
ATOM 1514 O O . VAL A 1 194 ? 12.430 -7.684 -12.965 1.00 85.50 194 VAL A O 1
ATOM 1517 N N . PRO A 1 195 ? 14.456 -8.654 -13.048 1.00 82.81 195 PRO A N 1
ATOM 1518 C CA . PRO A 1 195 ? 15.785 -9.051 -12.549 1.00 82.81 195 PRO A CA 1
ATOM 1519 C C . PRO A 1 195 ? 16.873 -7.985 -12.727 1.00 82.81 195 PRO A C 1
ATOM 1521 O O . PRO A 1 195 ? 18.022 -8.192 -12.336 1.00 82.81 195 PRO A O 1
ATOM 1524 N N . ARG A 1 196 ? 16.544 -6.862 -13.365 1.00 85.75 196 ARG A N 1
ATOM 1525 C CA . ARG A 1 196 ? 17.529 -5.922 -13.902 1.00 85.75 196 ARG A CA 1
ATOM 1526 C C . ARG A 1 196 ? 18.420 -5.264 -12.849 1.00 85.75 196 ARG A C 1
ATOM 1528 O O . ARG A 1 196 ? 19.610 -5.079 -13.087 1.00 85.75 196 ARG A O 1
ATOM 1535 N N . TYR A 1 197 ? 17.850 -4.913 -11.702 1.00 86.75 197 TYR A N 1
ATOM 1536 C CA . TYR A 1 197 ? 18.515 -4.186 -10.619 1.00 86.75 197 TYR A CA 1
ATOM 1537 C C . TYR A 1 197 ? 18.750 -5.062 -9.378 1.00 86.75 197 TYR A C 1
ATOM 1539 O O . TYR A 1 197 ? 19.026 -4.550 -8.293 1.00 86.75 197 TYR A O 1
ATOM 1547 N N . GLY A 1 198 ? 18.669 -6.388 -9.534 1.00 86.06 198 GLY A N 1
ATOM 1548 C CA . GLY A 1 198 ? 18.901 -7.370 -8.478 1.00 86.06 198 GLY A CA 1
ATOM 1549 C C . GLY A 1 198 ? 17.682 -8.248 -8.209 1.00 86.06 198 GLY A C 1
ATOM 1550 O O . GLY A 1 198 ? 16.855 -8.475 -9.087 1.00 86.06 198 GLY A O 1
ATOM 1551 N N . LEU A 1 199 ? 17.600 -8.759 -6.978 1.00 81.94 199 LEU A N 1
ATOM 1552 C CA . LEU A 1 199 ? 16.547 -9.680 -6.521 1.00 81.94 199 LEU A CA 1
ATOM 1553 C C . LEU A 1 199 ? 15.428 -8.976 -5.735 1.00 81.94 199 LEU A C 1
ATOM 1555 O O . LEU A 1 199 ? 14.488 -9.613 -5.281 1.00 81.94 199 LEU A O 1
ATOM 1559 N N . GLN A 1 200 ? 15.534 -7.660 -5.531 1.00 82.94 200 GLN A N 1
ATOM 1560 C CA . GLN A 1 200 ? 14.549 -6.896 -4.768 1.00 82.94 200 GLN A CA 1
ATOM 1561 C C . GLN A 1 200 ? 13.481 -6.314 -5.691 1.00 82.94 200 GLN A C 1
ATOM 1563 O O . GLN A 1 200 ? 13.787 -5.512 -6.572 1.00 82.94 200 GLN A O 1
ATOM 1568 N N . HIS A 1 201 ? 12.229 -6.694 -5.446 1.00 86.50 201 HIS A N 1
ATOM 1569 C CA . HIS A 1 201 ? 11.060 -6.123 -6.106 1.00 86.50 201 HIS A CA 1
ATOM 1570 C C . HIS A 1 201 ? 10.727 -4.724 -5.562 1.00 86.50 201 HIS A C 1
ATOM 1572 O O . HIS A 1 201 ? 11.101 -4.362 -4.445 1.00 86.50 201 HIS A O 1
ATOM 1578 N N . ASN A 1 202 ? 9.958 -3.956 -6.340 1.00 88.06 202 ASN A N 1
ATOM 1579 C CA . ASN A 1 202 ? 9.359 -2.682 -5.927 1.00 88.06 202 ASN A CA 1
ATOM 1580 C C . ASN A 1 202 ? 10.384 -1.598 -5.497 1.00 88.06 202 ASN A C 1
ATOM 1582 O O . ASN A 1 202 ? 10.151 -0.855 -4.536 1.00 88.06 202 ASN A O 1
ATOM 1586 N N . LEU A 1 203 ? 11.512 -1.487 -6.213 1.00 90.50 203 LEU A N 1
ATOM 1587 C CA . LEU A 1 203 ? 12.537 -0.464 -5.982 1.00 90.50 203 LEU A CA 1
ATOM 1588 C C . LEU A 1 203 ? 12.050 0.919 -6.423 1.00 90.50 203 LEU A C 1
ATOM 1590 O O . LEU A 1 203 ? 11.734 1.139 -7.588 1.00 90.50 203 LEU A O 1
ATOM 1594 N N . ILE A 1 204 ? 12.071 1.881 -5.492 1.00 92.69 204 ILE A N 1
ATOM 1595 C CA . ILE A 1 204 ? 11.559 3.261 -5.633 1.00 92.69 204 ILE A CA 1
ATOM 1596 C C . ILE A 1 204 ? 10.038 3.303 -5.855 1.00 92.69 204 ILE A C 1
ATOM 1598 O O . ILE A 1 204 ? 9.314 3.920 -5.070 1.00 92.69 204 ILE A O 1
ATOM 1602 N N . PHE A 1 205 ? 9.552 2.641 -6.902 1.00 93.19 205 PHE A N 1
ATOM 1603 C CA . PHE A 1 205 ? 8.150 2.515 -7.265 1.00 93.19 205 PHE A CA 1
ATOM 1604 C C . PHE A 1 205 ? 7.745 1.046 -7.323 1.00 93.19 205 PHE A C 1
ATOM 1606 O O . PHE A 1 205 ? 8.573 0.149 -7.434 1.00 93.19 205 PHE A O 1
ATOM 1613 N N . SER A 1 206 ? 6.439 0.796 -7.237 1.00 90.88 206 SER A N 1
ATOM 1614 C CA . SER A 1 206 ? 5.949 -0.573 -7.364 1.00 90.88 206 SER A CA 1
ATOM 1615 C C . SER A 1 206 ? 6.068 -1.059 -8.803 1.00 90.88 206 SER A C 1
ATOM 1617 O O . SER A 1 206 ? 5.746 -0.301 -9.713 1.00 90.88 206 SER A O 1
ATOM 1619 N N . GLU A 1 207 ? 6.413 -2.327 -9.006 1.00 88.38 207 GLU A N 1
ATOM 1620 C CA . GLU A 1 207 ? 6.477 -2.929 -10.345 1.00 88.38 207 GLU A CA 1
ATOM 1621 C C . GLU A 1 207 ? 5.098 -3.062 -10.998 1.00 88.38 207 GLU A C 1
ATOM 1623 O O . GLU A 1 207 ? 4.955 -3.025 -12.217 1.00 88.38 207 GLU A O 1
ATOM 1628 N N . SER A 1 208 ? 4.048 -3.130 -10.178 1.00 88.62 208 SER A N 1
ATOM 1629 C CA . SER A 1 208 ? 2.659 -3.056 -10.641 1.00 88.62 208 SER A CA 1
ATOM 1630 C C . SER A 1 208 ? 2.225 -1.654 -11.083 1.00 88.62 208 SER A C 1
ATOM 1632 O O . SER A 1 208 ? 1.152 -1.503 -11.683 1.00 88.62 208 SER A O 1
ATOM 1634 N N . ALA A 1 209 ? 3.007 -0.613 -10.771 1.00 91.56 209 ALA A N 1
ATOM 1635 C CA . ALA A 1 209 ? 2.664 0.749 -11.143 1.00 91.56 209 ALA A CA 1
ATOM 1636 C C . ALA A 1 209 ? 2.783 0.932 -12.660 1.00 91.56 209 ALA A C 1
ATOM 1638 O O . ALA A 1 209 ? 3.681 0.415 -13.314 1.00 91.56 209 ALA A O 1
ATOM 1639 N N . ARG A 1 210 ? 1.837 1.681 -13.229 1.00 89.38 210 ARG A N 1
ATOM 1640 C CA . ARG A 1 210 ? 1.789 1.959 -14.676 1.00 89.38 210 ARG A CA 1
ATOM 1641 C C . ARG A 1 210 ? 1.978 3.429 -15.001 1.00 89.38 210 ARG A C 1
ATOM 1643 O O . ARG A 1 210 ? 2.410 3.767 -16.097 1.00 89.38 210 ARG A O 1
ATOM 1650 N N . ASN A 1 211 ? 1.563 4.298 -14.086 1.00 93.25 211 ASN A N 1
ATOM 1651 C CA . ASN A 1 211 ? 1.634 5.741 -14.233 1.00 93.25 211 ASN A CA 1
ATOM 1652 C C . ASN A 1 211 ? 1.459 6.414 -12.864 1.00 93.25 211 ASN A C 1
ATOM 1654 O O . ASN A 1 211 ? 1.062 5.765 -11.892 1.00 93.25 211 ASN A O 1
ATOM 1658 N N . PHE A 1 212 ? 1.696 7.720 -12.820 1.00 94.19 212 PHE A N 1
ATOM 1659 C CA . PHE A 1 212 ? 1.292 8.591 -11.724 1.00 94.19 212 PHE A CA 1
ATOM 1660 C C . PHE A 1 212 ? -0.033 9.281 -12.048 1.00 94.19 212 PHE A C 1
ATOM 1662 O O . PHE A 1 212 ? -0.498 9.292 -13.187 1.00 94.19 212 PHE A O 1
ATOM 1669 N N . THR A 1 213 ? -0.667 9.827 -11.019 1.00 92.94 213 THR A N 1
ATOM 1670 C CA . THR A 1 213 ? -1.882 10.627 -11.156 1.00 92.94 213 THR A CA 1
ATOM 1671 C C . THR A 1 213 ? -1.725 11.873 -10.306 1.00 92.94 213 THR A C 1
ATOM 1673 O O . THR A 1 213 ? -1.451 11.770 -9.108 1.00 92.94 213 THR A O 1
ATOM 1676 N N . GLU A 1 214 ? -1.877 13.039 -10.927 1.00 91.62 214 GLU A N 1
ATOM 1677 C CA . GLU A 1 214 ? -1.914 14.323 -10.237 1.00 91.62 214 GLU A CA 1
ATOM 1678 C C . GLU A 1 214 ? -3.108 14.428 -9.271 1.00 91.62 214 GLU A C 1
ATOM 1680 O O . GLU A 1 214 ? -4.245 14.064 -9.580 1.00 91.62 214 GLU A O 1
ATOM 1685 N N . PHE A 1 215 ? -2.837 14.988 -8.092 1.00 92.06 215 PHE A N 1
ATOM 1686 C CA . PHE A 1 215 ? -3.837 15.428 -7.131 1.00 92.06 215 PHE A CA 1
ATOM 1687 C C . PHE A 1 215 ? -4.060 16.930 -7.235 1.00 92.06 215 PHE A C 1
ATOM 1689 O O . PHE A 1 215 ? -3.117 17.733 -7.236 1.00 92.06 215 PHE A O 1
ATOM 1696 N N . THR A 1 216 ? -5.335 17.316 -7.210 1.00 92.25 216 THR A N 1
ATOM 1697 C CA . THR A 1 216 ? -5.720 18.716 -7.032 1.00 92.25 216 THR A CA 1
ATOM 1698 C C . THR A 1 216 ? -5.207 19.234 -5.689 1.00 92.25 216 THR A C 1
ATOM 1700 O O . THR A 1 216 ? -5.048 18.476 -4.733 1.00 92.25 216 THR A O 1
ATOM 1703 N N . GLU A 1 217 ? -4.961 20.538 -5.576 1.00 89.00 217 GLU A N 1
ATOM 1704 C CA . GLU A 1 217 ? -4.399 21.121 -4.347 1.00 89.00 217 GLU A CA 1
ATOM 1705 C C . GLU A 1 217 ? -5.273 20.879 -3.111 1.00 89.00 217 GLU A C 1
ATOM 1707 O O . GLU A 1 217 ? -4.752 20.703 -2.012 1.00 89.00 217 GLU A O 1
ATOM 1712 N N . THR A 1 218 ? -6.594 20.800 -3.287 1.00 89.50 218 THR A N 1
ATOM 1713 C CA . THR A 1 218 ? -7.541 20.474 -2.212 1.00 89.50 218 THR A CA 1
ATOM 1714 C C . THR A 1 218 ? -7.438 19.024 -1.745 1.00 89.50 218 THR A C 1
ATOM 1716 O O . THR A 1 218 ? -7.741 18.731 -0.588 1.00 89.50 218 THR A O 1
ATOM 1719 N N . ASP A 1 219 ? -6.980 18.123 -2.617 1.00 91.31 219 ASP A N 1
ATOM 1720 C CA . ASP A 1 219 ? -6.827 16.700 -2.315 1.00 91.31 219 ASP A CA 1
ATOM 1721 C C . ASP A 1 219 ? -5.426 16.333 -1.796 1.00 91.31 219 ASP A C 1
ATOM 1723 O O . ASP A 1 219 ? -5.227 15.222 -1.308 1.00 91.31 219 ASP A O 1
ATOM 1727 N N . GLN A 1 220 ? -4.471 17.273 -1.790 1.00 93.56 220 GLN A N 1
ATOM 1728 C CA . GLN A 1 220 ? -3.100 17.088 -1.283 1.00 93.56 220 GLN A CA 1
ATOM 1729 C C . GLN A 1 220 ? -3.011 17.101 0.258 1.00 93.56 220 GLN A C 1
ATOM 1731 O O . GLN A 1 220 ? -2.129 17.719 0.857 1.00 93.56 220 GLN A O 1
ATOM 1736 N N . THR A 1 221 ? -3.925 16.399 0.927 1.00 94.25 221 THR A N 1
ATOM 1737 C CA . THR A 1 221 ? -3.887 16.155 2.373 1.00 94.25 221 THR A CA 1
ATOM 1738 C C . THR A 1 221 ? -4.042 14.665 2.650 1.00 94.25 221 THR A C 1
ATOM 1740 O O . THR A 1 221 ? -4.789 13.977 1.957 1.00 94.25 221 THR A O 1
ATOM 1743 N N . TYR A 1 222 ? -3.374 14.150 3.691 1.00 93.69 222 TYR A N 1
ATOM 1744 C CA . TYR A 1 222 ? -3.445 12.717 4.009 1.00 93.69 222 TYR A CA 1
ATOM 1745 C C . TYR A 1 222 ? -4.886 12.258 4.274 1.00 93.69 222 TYR A C 1
ATOM 1747 O O . TYR A 1 222 ? -5.258 11.164 3.871 1.00 93.69 222 TYR A O 1
ATOM 1755 N N . ARG A 1 223 ? -5.714 13.108 4.896 1.00 93.94 223 ARG A N 1
ATOM 1756 C CA . ARG A 1 223 ? -7.129 12.817 5.165 1.00 93.94 223 ARG A CA 1
ATOM 1757 C C . ARG A 1 223 ? -7.909 12.603 3.882 1.00 93.94 223 ARG A C 1
ATOM 1759 O O . ARG A 1 223 ? -8.606 11.606 3.720 1.00 93.94 223 ARG A O 1
ATOM 1766 N N . ARG A 1 224 ? -7.757 13.538 2.943 1.00 94.50 224 ARG A N 1
ATOM 1767 C CA . ARG A 1 224 ? -8.475 13.489 1.675 1.00 94.50 224 ARG A CA 1
ATOM 1768 C C . ARG A 1 224 ? -8.004 12.327 0.804 1.00 94.50 224 ARG A C 1
ATOM 1770 O O . ARG A 1 224 ? -8.838 11.687 0.175 1.00 94.50 224 ARG A O 1
ATOM 1777 N N . TYR A 1 225 ? -6.709 12.015 0.849 1.00 94.06 225 TYR A N 1
ATOM 1778 C CA . TYR A 1 225 ? -6.122 10.860 0.175 1.00 94.06 225 TYR A CA 1
ATOM 1779 C C . TYR A 1 225 ? -6.596 9.513 0.749 1.00 94.06 225 TYR A C 1
ATOM 1781 O O . TYR A 1 225 ? -6.950 8.607 -0.002 1.00 94.06 225 TYR A O 1
ATOM 1789 N N . LEU A 1 226 ? -6.609 9.368 2.079 1.00 93.81 226 LEU A N 1
ATOM 1790 C CA . LEU A 1 226 ? -7.008 8.122 2.743 1.00 93.81 226 LEU A CA 1
ATOM 1791 C C . LEU A 1 226 ? -8.520 7.875 2.680 1.00 93.81 226 LEU A C 1
ATOM 1793 O O . LEU A 1 226 ? -8.947 6.716 2.678 1.00 93.81 226 LEU A O 1
ATOM 1797 N N . GLY A 1 227 ? -9.322 8.943 2.644 1.00 93.19 227 GLY A N 1
ATOM 1798 C CA . GLY A 1 227 ? -10.779 8.862 2.630 1.00 93.19 227 GLY A CA 1
ATOM 1799 C C . GLY A 1 227 ? -11.300 8.010 3.789 1.00 93.19 227 GLY A C 1
ATOM 1800 O O . GLY A 1 227 ? -10.885 8.174 4.935 1.00 93.19 227 GLY A O 1
ATOM 1801 N N . ASP A 1 228 ? -12.160 7.040 3.482 1.00 91.25 228 ASP A N 1
ATOM 1802 C CA . ASP A 1 228 ? -12.775 6.157 4.483 1.00 91.25 228 ASP A CA 1
ATOM 1803 C C . ASP A 1 228 ? -11.758 5.308 5.266 1.00 91.25 228 ASP A C 1
ATOM 1805 O O . ASP A 1 228 ? -12.027 4.894 6.398 1.00 91.25 228 ASP A O 1
ATOM 1809 N N . SER A 1 229 ? -10.563 5.087 4.704 1.00 92.00 229 SER A N 1
ATOM 1810 C CA . SER A 1 229 ? -9.500 4.327 5.374 1.00 92.00 229 SER A CA 1
ATOM 1811 C C . SER A 1 229 ? -8.966 5.050 6.614 1.00 92.00 229 SER A C 1
ATOM 1813 O O . SER A 1 229 ? -8.486 4.393 7.537 1.00 92.00 229 SER A O 1
ATOM 1815 N N . GLU A 1 230 ? -9.083 6.385 6.684 1.00 92.38 230 GLU A N 1
ATOM 1816 C CA . GLU A 1 230 ? -8.652 7.167 7.852 1.00 92.38 230 GLU A CA 1
ATOM 1817 C C . GLU A 1 230 ? -9.374 6.703 9.122 1.00 92.38 230 GLU A C 1
ATOM 1819 O O . GLU A 1 230 ? -8.742 6.517 10.162 1.00 92.38 230 GLU A O 1
ATOM 1824 N N . LYS A 1 231 ? -10.684 6.441 9.034 1.00 89.50 231 LYS A N 1
ATOM 1825 C CA . LYS A 1 231 ? -11.487 6.022 10.188 1.00 89.50 231 LYS A CA 1
ATOM 1826 C C . LYS A 1 231 ? -11.024 4.679 10.742 1.00 89.50 231 LYS A C 1
ATOM 1828 O O . LYS A 1 231 ? -10.925 4.529 11.955 1.00 89.50 231 LYS A O 1
ATOM 1833 N N . ALA A 1 232 ? -10.725 3.717 9.869 1.00 89.19 232 ALA A N 1
ATOM 1834 C CA . ALA A 1 232 ? -10.210 2.419 10.294 1.00 89.19 232 ALA A CA 1
ATOM 1835 C C . ALA A 1 232 ? -8.849 2.566 10.995 1.00 89.19 232 ALA A C 1
ATOM 1837 O O . ALA A 1 232 ? -8.637 1.977 12.050 1.00 89.19 232 ALA A O 1
ATOM 1838 N N . ILE A 1 233 ? -7.957 3.406 10.456 1.00 90.25 233 ILE A N 1
ATOM 1839 C CA . ILE A 1 233 ? -6.623 3.653 11.024 1.00 90.25 233 ILE A CA 1
ATOM 1840 C C . ILE A 1 233 ? -6.714 4.326 12.398 1.00 90.25 233 ILE A C 1
ATOM 1842 O O . ILE A 1 233 ? -6.049 3.901 13.344 1.00 90.25 233 ILE A O 1
ATOM 1846 N N . LEU A 1 234 ? -7.534 5.371 12.525 1.00 90.25 234 LEU A N 1
ATOM 1847 C CA . LEU A 1 234 ? -7.713 6.078 13.794 1.00 90.25 234 LEU A CA 1
ATOM 1848 C C . LEU A 1 234 ? -8.460 5.220 14.821 1.00 90.25 234 LEU A C 1
ATOM 1850 O O . LEU A 1 234 ? -8.114 5.258 15.999 1.00 90.25 234 LEU A O 1
ATOM 1854 N N . GLY A 1 235 ? -9.404 4.389 14.372 1.00 89.31 235 GLY A N 1
ATOM 1855 C CA . GLY A 1 235 ? -10.174 3.485 15.224 1.00 89.31 235 GLY A CA 1
ATOM 1856 C C . GLY A 1 235 ? -9.324 2.430 15.935 1.00 89.31 235 GLY A C 1
ATOM 1857 O O . GLY A 1 235 ? -9.626 2.076 17.066 1.00 89.31 235 GLY A O 1
ATOM 1858 N N . VAL A 1 236 ? -8.205 1.982 15.348 1.00 89.06 236 VAL A N 1
ATOM 1859 C CA . VAL A 1 236 ? -7.263 1.064 16.030 1.00 89.06 236 VAL A CA 1
ATOM 1860 C C . VAL A 1 236 ? -6.654 1.696 17.289 1.00 89.06 236 VAL A C 1
ATOM 1862 O O . VAL A 1 236 ? -6.265 0.990 18.216 1.00 89.06 236 VAL A O 1
ATOM 1865 N N . ARG A 1 237 ? -6.569 3.030 17.341 1.00 85.88 237 ARG A N 1
ATOM 1866 C CA . ARG A 1 237 ? -6.074 3.779 18.505 1.00 85.88 237 ARG A CA 1
ATOM 1867 C C . ARG A 1 237 ? -7.188 4.202 19.458 1.00 85.88 237 ARG A C 1
ATOM 1869 O O . ARG A 1 237 ? -6.897 4.741 20.524 1.00 85.88 237 ARG A O 1
ATOM 1876 N N . GLU A 1 238 ? -8.443 4.004 19.074 1.00 86.12 238 GLU A N 1
ATOM 1877 C CA . GLU A 1 238 ? -9.592 4.411 19.862 1.00 86.12 238 GLU A CA 1
ATOM 1878 C C . GLU A 1 238 ? -9.934 3.325 20.884 1.00 86.12 238 GLU A C 1
ATOM 1880 O O . GLU A 1 238 ? -10.230 2.181 20.540 1.00 86.12 238 GLU A O 1
ATOM 1885 N N . CYS A 1 239 ? -9.926 3.688 22.167 1.00 81.69 239 CYS A N 1
ATOM 1886 C CA . CYS A 1 239 ? -10.552 2.859 23.183 1.00 81.69 239 CYS A CA 1
ATOM 1887 C C . CYS A 1 239 ? -12.044 3.195 23.193 1.00 81.69 239 CYS A C 1
ATOM 1889 O O . CYS A 1 239 ? -12.448 4.221 23.735 1.00 81.69 239 CYS A O 1
ATOM 1891 N N . THR A 1 240 ? -12.876 2.327 22.616 1.00 79.62 240 THR A N 1
ATOM 1892 C CA . THR A 1 240 ? -14.341 2.512 22.606 1.00 79.62 240 THR A CA 1
ATOM 1893 C C . THR A 1 240 ? -14.943 2.556 24.013 1.00 79.62 240 THR A C 1
ATOM 1895 O O . THR A 1 240 ? -16.079 2.994 24.195 1.00 79.62 240 THR A O 1
ATOM 1898 N N . VAL A 1 241 ? -14.178 2.137 25.025 1.00 82.19 241 VAL A N 1
ATOM 1899 C CA . VAL A 1 241 ? -14.583 2.137 26.425 1.00 82.19 241 VAL A CA 1
ATOM 1900 C C . VAL A 1 241 ? -13.766 3.164 27.208 1.00 82.19 241 VAL A C 1
ATOM 1902 O O . VAL A 1 241 ? -12.749 2.854 27.821 1.00 82.19 241 VAL A O 1
ATOM 1905 N N . ASN A 1 242 ? -14.247 4.409 27.222 1.00 74.81 242 ASN A N 1
ATOM 1906 C CA . ASN A 1 242 ? -13.614 5.510 27.965 1.00 74.81 242 ASN A CA 1
ATOM 1907 C C . ASN A 1 242 ? -13.690 5.332 29.495 1.00 74.81 242 ASN A C 1
ATOM 1909 O O . ASN A 1 242 ? -12.885 5.896 30.235 1.00 74.81 242 ASN A O 1
ATOM 1913 N N . ARG A 1 243 ? -14.681 4.576 29.985 1.00 79.69 243 ARG A N 1
ATOM 1914 C CA . ARG A 1 243 ? -14.883 4.253 31.402 1.00 79.69 243 ARG A CA 1
ATOM 1915 C C . ARG A 1 243 ? -15.691 2.963 31.507 1.00 79.69 243 ARG A C 1
ATOM 1917 O O . ARG A 1 243 ? -16.781 2.886 30.948 1.00 79.69 243 ARG A O 1
ATOM 1924 N N . MET A 1 244 ? -15.184 1.977 32.242 1.00 81.62 244 MET A N 1
ATOM 1925 C CA . MET A 1 244 ? -15.991 0.839 32.688 1.00 81.62 244 MET A CA 1
ATOM 1926 C C . MET A 1 244 ? -16.516 1.124 34.090 1.00 81.62 244 MET A C 1
ATOM 1928 O O . MET A 1 244 ? -15.755 1.491 34.985 1.00 81.62 244 MET A O 1
ATOM 1932 N N . THR A 1 245 ? -17.819 0.953 34.280 1.00 86.44 245 THR A N 1
ATOM 1933 C CA . THR A 1 245 ? -18.445 0.943 35.602 1.00 86.44 245 THR A CA 1
ATOM 1934 C C . THR A 1 245 ? -18.902 -0.478 35.875 1.00 86.44 245 THR A C 1
ATOM 1936 O O . THR A 1 245 ? -19.723 -1.012 35.135 1.00 86.44 245 THR A O 1
ATOM 1939 N N . LEU A 1 246 ? -18.348 -1.088 36.920 1.00 88.75 246 LEU A N 1
ATOM 1940 C CA . LEU A 1 246 ? -18.729 -2.423 37.360 1.00 88.75 246 LEU A CA 1
ATOM 1941 C C . LEU A 1 246 ? -19.759 -2.292 38.488 1.00 88.75 246 LEU A C 1
ATOM 1943 O O . LEU A 1 246 ? -19.485 -1.645 39.499 1.00 88.75 246 LEU A O 1
ATOM 1947 N N . CYS A 1 247 ? -20.941 -2.882 38.318 1.00 91.88 247 CYS A N 1
ATOM 1948 C CA . CYS A 1 247 ? -21.870 -3.087 39.426 1.00 91.88 247 CYS A CA 1
ATOM 1949 C C . CYS A 1 247 ? -21.440 -4.342 40.186 1.00 91.88 247 CYS A C 1
ATOM 1951 O O . CYS A 1 247 ? -21.284 -5.402 39.587 1.00 91.88 247 CYS A O 1
ATOM 1953 N N . VAL A 1 248 ? -21.247 -4.207 41.493 1.00 95.69 248 VAL A N 1
ATOM 1954 C CA . VAL A 1 248 ? -20.861 -5.297 42.396 1.00 95.69 248 VAL A CA 1
ATOM 1955 C C . VAL A 1 248 ? -22.011 -5.588 43.352 1.00 95.69 248 VAL A C 1
ATOM 1957 O O . VAL A 1 248 ? -22.757 -4.679 43.717 1.00 95.69 248 VAL A O 1
ATOM 1960 N N . THR A 1 249 ? -22.178 -6.853 43.725 1.00 95.88 249 THR A N 1
ATOM 1961 C CA . THR A 1 249 ? -23.331 -7.329 44.510 1.00 95.88 249 THR A CA 1
ATOM 1962 C C . THR A 1 249 ? -22.978 -7.680 45.953 1.00 95.88 249 THR A C 1
ATOM 1964 O O . THR A 1 249 ? -23.869 -7.963 46.751 1.00 95.88 249 THR A O 1
ATOM 1967 N N . SER A 1 250 ? -21.691 -7.638 46.303 1.00 96.56 250 SER A N 1
ATOM 1968 C CA . SER A 1 250 ? -21.187 -7.942 47.643 1.00 96.56 250 SER A CA 1
ATOM 1969 C C . SER A 1 250 ? -19.986 -7.077 48.019 1.00 96.56 250 SER A C 1
ATOM 1971 O O . SER A 1 250 ? -19.274 -6.556 47.154 1.00 96.56 250 SER A O 1
ATOM 1973 N N . ASP A 1 251 ? -19.723 -6.973 49.320 1.00 96.69 251 ASP A N 1
ATOM 1974 C CA . ASP A 1 251 ? -18.576 -6.231 49.848 1.00 96.69 251 ASP A CA 1
ATOM 1975 C C . ASP A 1 251 ? -17.242 -6.852 49.401 1.00 96.69 251 ASP A C 1
ATOM 1977 O O . ASP A 1 251 ? -16.289 -6.133 49.104 1.00 96.69 251 ASP A O 1
ATOM 1981 N N . GLN A 1 252 ? -17.181 -8.183 49.267 1.00 95.88 252 GLN A N 1
ATOM 1982 C CA . GLN A 1 252 ? -15.996 -8.888 48.768 1.00 95.88 252 GLN A CA 1
ATOM 1983 C C . GLN A 1 252 ? -15.718 -8.554 47.292 1.00 95.88 252 GLN A C 1
ATOM 1985 O O . GLN A 1 252 ? -14.563 -8.363 46.898 1.00 95.88 252 GLN A O 1
ATOM 1990 N N . GLU A 1 253 ? -16.765 -8.451 46.467 1.00 95.31 253 GLU A N 1
ATOM 1991 C CA . GLU A 1 253 ? -16.644 -8.005 45.075 1.00 95.31 253 GLU A CA 1
ATOM 1992 C C . GLU A 1 253 ? -16.257 -6.528 44.980 1.00 95.31 253 GLU A C 1
ATOM 1994 O O . GLU A 1 253 ? -15.444 -6.175 44.125 1.00 95.31 253 GLU A O 1
ATOM 1999 N N . LEU A 1 254 ? -16.777 -5.672 45.869 1.00 95.00 254 LEU A N 1
ATOM 2000 C CA . LEU A 1 254 ? -16.396 -4.262 45.939 1.00 95.00 254 LEU A CA 1
ATOM 2001 C C . LEU A 1 254 ? -14.917 -4.101 46.297 1.00 95.00 254 LEU A C 1
ATOM 2003 O O . LEU A 1 254 ? -14.206 -3.354 45.625 1.00 95.00 254 LEU A O 1
ATOM 2007 N N . GLU A 1 255 ? -14.426 -4.832 47.298 1.00 95.25 255 GLU A N 1
ATOM 2008 C CA . GLU A 1 255 ? -13.020 -4.781 47.702 1.00 95.25 255 GLU A CA 1
ATOM 2009 C C . GLU A 1 255 ? -12.094 -5.236 46.564 1.00 95.25 255 GLU A C 1
ATOM 2011 O O . GLU A 1 255 ? -11.086 -4.584 46.272 1.00 95.25 255 GLU A O 1
ATOM 2016 N N . LYS A 1 256 ? -12.460 -6.314 45.858 1.00 94.19 256 LYS A N 1
ATOM 2017 C CA . LYS A 1 256 ? -11.739 -6.763 44.660 1.00 94.19 256 LYS A CA 1
ATOM 2018 C C . LYS A 1 256 ? -11.791 -5.714 43.545 1.00 94.19 256 LYS A C 1
ATOM 2020 O O . LYS A 1 256 ? -10.757 -5.421 42.951 1.00 94.19 256 LYS A O 1
ATOM 2025 N N . CYS A 1 257 ? -12.959 -5.129 43.279 1.00 92.50 257 CYS A N 1
ATOM 2026 C CA . CYS A 1 257 ? -13.149 -4.111 42.244 1.00 92.50 257 CYS A CA 1
ATOM 2027 C C . CYS A 1 257 ? -12.309 -2.854 42.509 1.00 92.50 257 CYS A C 1
ATOM 2029 O O . CYS A 1 257 ? -11.731 -2.301 41.576 1.00 92.50 257 CYS A O 1
ATOM 2031 N N . VAL A 1 258 ? -12.204 -2.413 43.767 1.00 92.81 258 VAL A N 1
ATOM 2032 C CA . VAL A 1 258 ? -11.362 -1.269 44.149 1.00 92.81 258 VAL A CA 1
ATOM 2033 C C . VAL A 1 258 ? -9.879 -1.586 43.954 1.00 92.81 258 VAL A C 1
ATOM 2035 O O . VAL A 1 258 ? -9.147 -0.728 43.475 1.00 92.81 258 VAL A O 1
ATOM 2038 N N . LYS A 1 259 ? -9.437 -2.814 44.260 1.00 92.12 259 LYS A N 1
ATOM 2039 C CA . LYS A 1 259 ? -8.042 -3.255 44.060 1.00 92.12 259 LYS A CA 1
ATOM 2040 C C . LYS A 1 259 ? -7.660 -3.490 42.592 1.00 92.12 259 LYS A C 1
ATOM 2042 O O . LYS A 1 259 ? -6.475 -3.581 42.296 1.00 92.12 259 LYS A O 1
ATOM 2047 N N . MET A 1 260 ? -8.635 -3.634 41.691 1.00 85.44 260 MET A N 1
ATOM 2048 C CA . MET A 1 260 ? -8.400 -3.760 40.244 1.00 85.44 260 MET A CA 1
ATOM 2049 C C . MET A 1 260 ? -8.160 -2.412 39.544 1.00 85.44 260 MET A C 1
ATOM 2051 O O . MET A 1 260 ? -7.755 -2.413 38.383 1.00 85.44 260 MET A O 1
ATOM 2055 N N . LYS A 1 261 ? -8.455 -1.292 40.215 1.00 72.50 261 LYS A N 1
ATOM 2056 C CA . LYS A 1 261 ? -8.228 0.069 39.718 1.00 72.50 261 LYS A CA 1
ATOM 2057 C C . LYS A 1 261 ? -6.764 0.472 39.871 1.00 72.50 261 LYS A C 1
ATOM 2059 O O . LYS A 1 261 ? -6.276 1.160 38.949 1.00 72.50 261 LYS A O 1
#

pLDDT: mean 75.98, std 24.81, range [27.55, 98.25]

Foldseek 3Di:
DFDDPPVVCTPDCNTCLHDQQSQVVCCVPPDVDGDHDLCSLVVNQVQCPVPVPDHQQVDWAQAPVRDTHRSVCCVVGDPDDFFDDDDADDPPDDPVVVVVVQVVQQVCLVQQAPPPPPPPVPPDDDDDDDDDDDDDDDDDDDDDDDDDDDDDDDDDDDDDDDDDPPPPPDPDPQDPPDPPRDDPPDRHHPLDCPPPVHDDAQPVHHNPDRGDDDDDPVCNDPCSSGPPVVCVVVVVVDDPPPDDDDDDDDPVRVVVVVVVD

Sequence (261 aa):
LCVGEIPGGRCTNADPYAGYEGAFRCLVEAGEIAFLLHNTVPEMTSTNLDFATVSKDQFELLCRDGSRRSVNDYQQCNWGKVPSRAIVSSSATDPKVRRIYQRFLERAASLFNGTHSSRVDHDGFTNGNGFDNRPGYDNNGFNNGRYDSSTSSDNSNRYTPWNSDFNTSTSSPYDPTDPLAVQPLETFNMFESVPRYGLQHNLIFSESARNFTEFTETDQTYRRYLGDSEKAILGVRECTVNRMTLCVTSDQELEKCVKMK

Secondary structure (DSSP, 8-state):
-----STTTTTSTTSTT-HHHHHHHHHHHT-S-----TTHHHHHHHS-SS-TT--GGG-EEEPTTS-EEEGGGTTTS-S-----------TTS-HHHHHHHHHHHHHHHHHHSTT------------------------------------------------------------TT-TT---------TT--TTTT-S-SSSSS-TT-----PPPTTT-SHHHHHTTHHHHHHHTT--S-S------SSHHHHHHHHHT-

Radius of gyration: 30.45 Å; chains: 1; bounding box: 73×61×97 Å